Protein 3K6T (pdb70)

Secondary structure (DSSP, 8-state):
-----HHHHHHHHHHHHHHTTSTTT-HHHHHHHHHHHHHHHHHHHHHHSTT---/-----HHHHHHHHHHHHHHTTSTTTSHHHHHHHHHHHHHHHHHHT-TT-/-----HHHHHHHHHHHHHHTTSTTS-HHHHHHHHHHHHHHHHHHHHHH-TT---/-----HHHHHHHHHHHHHHTT-TTTSHHHHHHHHHHHHHHHHHTT-

GO terms:
  GO:0043186 P granule (C, IDA)
  GO:0005737 cytoplasm (C, IDA)
  GO:0003727 single-stranded RNA binding (F, IDA)
  GO:0005829 cytosol (C, IDA)
  GO:0003730 mRNA 3'-UTR binding (F, IDA)
  GO:0048027 mRNA 5'-UTR binding (F, IDA)
  GO:2000623 negative regulation of nuclear-transcribed mRNA catabolic process, nonsense-mediated decay (P, IMP)
  GO:0017148 negative regulation of translation (P, IMP)
  GO:0010468 regulation of gene expression (P, IGI)
  GO:0010608 post-transcriptional regulation of gene expression (P, IGI)
  GO:1905936 regulation of germ cell proliferation (P, IGI)
  GO:2000196 positive regulation of female gonad development (P, IGI)
  GO:0030716 oocyte fate determination (P, IGI)
  GO:0060282 positive regulation of oocyte development (P, IGI)
  GO:0010629 negative regulation of gene expression (P, IMP)
  GO:0005515 protein binding (F, IPI)

Radius of gyration: 21.31 Å; Cα contacts (8 Å, |Δi|>4): 147; chains: 4; bounding box: 42×55×77 Å

Nearest PDB structures (foldseek):
  3k6t-assembly2_C  TM=1.004E+00  e=1.203E-07  Caenorhabditis elegans
  3kbl-assembly2_C  TM=1.006E+00  e=1.289E-07  Caenorhabditis elegans
  3kbl-assembly1_A  TM=1.009E+00  e=2.237E-07  Caenorhabditis elegans
  3kbl-assembly1_B  TM=9.984E-01  e=1.499E-05  Caenorhabditis elegans
  3kbl-assembly2_D  TM=9.530E-01  e=2.116E-05  Caenorhabditis elegans

B-factor: mean 41.3, std 15.24, range [20.06, 118.5]

Sequence (203 aa):
SHEATVEYLADLVKEKKHLTLFPHMFSNVERLLDDEIGRVRVALFQTEFPRVELSHEATVEYLADLVKEKKHLTLFPHMFSNVERLLDDEIGRVRVALFQTEFSHEATVEYLADLVKEKKHLTLFPHMFSNVERLLDDEIGRVRVALFQTEFPRVELSHEATVEYLADLVKEKKHLTLFPHMFSNVERLLDDEIGRVRVALFQ

Structure (mmCIF, N/CA/C/O backbone):
data_3K6T
#
_entry.id   3K6T
#
_cell.length_a   33.889
_cell.length_b   42.962
_cell.length_c   154.641
_cell.angle_alpha   90.000
_cell.angle_beta   90.000
_cell.angle_gamma   90.000
#
_symmetry.space_group_name_H-M   'P 21 21 21'
#
loop_
_entity.id
_entity.type
_entity.pdbx_description
1 polymer 'Female germline-specific tumor suppressor gld-1'
2 water water
#
loop_
_atom_site.group_PDB
_atom_site.id
_atom_site.type_symbol
_atom_site.label_atom_id
_atom_site.label_alt_id
_atom_site.label_comp_id
_atom_site.label_asym_id
_atom_site.label_entity_id
_atom_site.label_seq_id
_atom_site.pdbx_PDB_ins_code
_atom_site.Cartn_x
_atom_site.Cartn_y
_atom_site.Cartn_z
_atom_site.occupancy
_atom_site.B_iso_or_equiv
_atom_site.auth_seq_id
_atom_site.auth_comp_id
_atom_site.auth_asym_id
_atom_site.auth_atom_id
_atom_site.pdbx_PDB_model_num
ATOM 1 N N . SER A 1 2 ? 14.034 7.237 0.663 1.00 75.97 -1 SER A N 1
ATOM 2 C CA . SER A 1 2 ? 12.997 6.492 1.370 1.00 74.37 -1 SER A CA 1
ATOM 3 C C . SER A 1 2 ? 13.311 4.996 1.421 1.00 67.85 -1 SER A C 1
ATOM 4 O O . SER A 1 2 ? 14.138 4.503 0.652 1.00 73.27 -1 SER A O 1
ATOM 7 N N . HIS A 1 3 ? 12.648 4.284 2.331 1.00 54.49 0 HIS A N 1
ATOM 8 C CA . HIS A 1 3 ? 12.820 2.838 2.487 1.00 57.77 0 HIS A CA 1
ATOM 9 C C . HIS A 1 3 ? 12.516 2.080 1.188 1.00 58.87 0 HIS A C 1
ATOM 10 O O . HIS A 1 3 ? 11.556 2.396 0.483 1.00 57.87 0 HIS A O 1
ATOM 17 N N . GLU A 1 4 ? 13.336 1.078 0.881 1.00 64.25 144 GLU A N 1
ATOM 18 C CA . GLU A 1 4 ? 13.157 0.277 -0.330 1.00 64.25 144 GLU A CA 1
ATOM 19 C C . GLU A 1 4 ? 11.777 -0.384 -0.386 1.00 56.17 144 GLU A C 1
ATOM 20 O O . GLU A 1 4 ? 11.342 -1.024 0.569 1.00 48.17 144 GLU A O 1
ATOM 26 N N . ALA A 1 5 ? 11.101 -0.228 -1.520 1.00 57.70 145 ALA A N 1
ATOM 27 C CA . ALA A 1 5 ? 9.780 -0.814 -1.719 1.00 48.35 145 ALA A CA 1
ATOM 28 C C . ALA A 1 5 ? 9.857 -2.316 -2.003 1.00 45.40 145 ALA A C 1
ATOM 29 O O . ALA A 1 5 ? 10.257 -2.736 -3.083 1.00 45.80 145 ALA A O 1
ATOM 31 N N . THR A 1 6 ? 9.488 -3.120 -1.017 1.00 45.95 146 THR A N 1
ATOM 32 C CA . THR A 1 6 ? 9.412 -4.560 -1.199 1.00 46.85 146 THR A CA 1
ATOM 33 C C . THR A 1 6 ? 8.028 -5.008 -0.779 1.00 42.57 146 THR A C 1
ATOM 34 O O . THR A 1 6 ? 7.332 -4.302 -0.043 1.00 32.43 146 THR A O 1
ATOM 38 N N . VAL A 1 7 ? 7.623 -6.178 -1.248 1.00 40.24 147 VAL A N 1
ATOM 39 C CA . VAL A 1 7 ? 6.318 -6.705 -0.890 1.00 40.82 147 VAL A CA 1
ATOM 40 C C . VAL A 1 7 ? 6.245 -6.974 0.611 1.00 36.42 147 VAL A C 1
ATOM 41 O O . VAL A 1 7 ? 5.198 -6.783 1.228 1.00 36.54 147 VAL A O 1
ATOM 45 N N . GLU A 1 8 ? 7.361 -7.400 1.195 1.00 29.02 148 GLU A N 1
ATOM 46 C CA . GLU A 1 8 ? 7.426 -7.641 2.635 1.00 34.03 148 GLU A CA 1
ATOM 47 C C . GLU A 1 8 ? 7.248 -6.348 3.436 1.00 33.93 148 GLU A C 1
ATOM 48 O O . GLU A 1 8 ? 6.541 -6.319 4.444 1.00 33.01 148 GLU A O 1
ATOM 54 N N . TYR A 1 9 ? 7.907 -5.285 2.992 1.00 34.11 149 TYR A N 1
ATOM 55 C CA . TYR A 1 9 ? 7.752 -3.973 3.618 1.00 34.69 149 TYR A CA 1
ATOM 56 C C . TYR A 1 9 ? 6.291 -3.516 3.600 1.00 31.52 149 TYR A C 1
ATOM 57 O O . TYR A 1 9 ? 5.766 -3.037 4.610 1.00 27.51 149 TYR A O 1
ATOM 66 N N . LEU A 1 10 ? 5.644 -3.667 2.447 1.00 32.12 150 LEU A N 1
ATOM 67 C CA . LEU A 1 10 ? 4.232 -3.323 2.291 1.00 30.78 150 LEU A CA 1
ATOM 68 C C . LEU A 1 10 ? 3.380 -4.093 3.294 1.00 28.75 150 LEU A C 1
ATOM 69 O O . LEU A 1 10 ? 2.478 -3.537 3.930 1.00 23.44 150 LEU A O 1
ATOM 74 N N . ALA A 1 11 ? 3.653 -5.390 3.404 1.00 30.39 151 ALA A N 1
ATOM 75 C CA . ALA A 1 11 ? 2.961 -6.242 4.357 1.00 33.90 151 ALA A CA 1
ATOM 76 C C . ALA A 1 11 ? 3.123 -5.715 5.782 1.00 31.44 151 ALA A C 1
ATOM 77 O O . ALA A 1 11 ? 2.162 -5.668 6.545 1.00 31.46 151 ALA A O 1
ATOM 79 N N . ASP A 1 12 ? 4.341 -5.321 6.139 1.00 32.32 152 ASP A N 1
ATOM 80 C CA . ASP A 1 12 ? 4.596 -4.782 7.474 1.00 30.46 152 ASP A CA 1
ATOM 81 C C . ASP A 1 12 ? 3.787 -3.509 7.722 1.00 26.78 152 ASP A C 1
ATOM 82 O O . ASP A 1 12 ? 3.202 -3.336 8.790 1.00 28.02 152 ASP A O 1
ATOM 87 N N . LEU A 1 13 ? 3.746 -2.624 6.731 1.00 24.48 153 LEU A N 1
ATOM 88 C CA . LEU A 1 13 ? 3.007 -1.367 6.877 1.00 24.20 153 LEU A CA 1
ATOM 89 C C . LEU A 1 13 ? 1.525 -1.638 7.061 1.00 26.20 153 LEU A C 1
ATOM 90 O O . LEU A 1 13 ? 0.865 -1.043 7.916 1.00 24.11 153 LEU A O 1
ATOM 95 N N . VAL A 1 14 ? 1.000 -2.544 6.246 1.00 28.40 154 VAL A N 1
ATOM 96 C CA . VAL A 1 14 ? -0.411 -2.886 6.313 1.00 23.98 154 VAL A CA 1
ATOM 97 C C . VAL A 1 14 ? -0.753 -3.512 7.657 1.00 23.35 154 VAL A C 1
ATOM 98 O O . VAL A 1 14 ? -1.795 -3.218 8.239 1.00 29.89 154 VAL A O 1
ATOM 102 N N . LYS A 1 15 ? 0.116 -4.380 8.157 1.00 27.51 155 LYS A N 1
ATOM 103 C CA . LYS A 1 15 ? -0.101 -4.935 9.488 1.00 30.29 155 LYS A CA 1
ATOM 104 C C . LYS A 1 15 ? -0.116 -3.829 10.553 1.00 30.13 155 LYS A C 1
ATOM 105 O O . LYS A 1 15 ? -0.925 -3.865 11.479 1.00 27.13 155 LYS A O 1
ATOM 111 N N . GLU A 1 16 ? 0.780 -2.850 10.428 1.00 29.61 156 GLU A N 1
ATOM 112 C CA . GLU A 1 16 ? 0.829 -1.754 11.404 1.00 25.79 156 GLU A CA 1
ATOM 113 C C . GLU A 1 16 ? -0.438 -0.907 11.314 1.00 25.79 156 GLU A C 1
ATOM 114 O O . GLU A 1 16 ? -0.965 -0.455 12.330 1.00 26.43 156 GLU A O 1
ATOM 120 N N . LYS A 1 17 ? -0.934 -0.724 10.092 1.00 25.66 157 LYS A N 1
ATOM 121 C CA . LYS A 1 17 ? -2.175 0.019 9.851 1.00 26.33 157 LYS A CA 1
ATOM 122 C C . LYS A 1 17 ? -3.370 -0.657 10.522 1.00 30.02 157 LYS A C 1
ATOM 123 O O . LYS A 1 17 ? -4.245 0.010 11.079 1.00 27.17 157 LYS A O 1
ATOM 129 N N . LYS A 1 18 ? -3.405 -1.983 10.458 1.00 28.77 158 LYS A N 1
ATOM 130 C CA . LYS A 1 18 ? -4.439 -2.746 11.147 1.00 35.76 158 LYS A CA 1
ATOM 131 C C . LYS A 1 18 ? -4.320 -2.610 12.676 1.00 30.87 158 LYS A C 1
ATOM 132 O O . LYS A 1 18 ? -5.325 -2.461 13.370 1.00 27.53 158 LYS A O 1
ATOM 138 N N . HIS A 1 19 ? -3.100 -2.659 13.203 1.00 27.42 159 HIS A N 1
ATOM 139 C CA . HIS A 1 19 ? -2.903 -2.445 14.639 1.00 31.79 159 HIS A CA 1
ATOM 140 C C . HIS A 1 19 ? -3.406 -1.068 15.081 1.00 31.52 159 HIS A C 1
ATOM 141 O O . HIS A 1 19 ? -3.946 -0.916 16.173 1.00 31.72 159 HIS A O 1
ATOM 148 N N . LEU A 1 20 ? -3.226 -0.066 14.228 1.00 29.09 160 LEU A N 1
ATOM 149 C CA . LEU A 1 20 ? -3.647 1.297 14.546 1.00 25.12 160 LEU A CA 1
ATOM 150 C C . LEU A 1 20 ? -5.152 1.459 14.691 1.00 26.50 160 LEU A C 1
ATOM 151 O O . LEU A 1 20 ? -5.606 2.396 15.349 1.00 26.67 160 LEU A O 1
ATOM 156 N N . THR A 1 21 ? -5.926 0.561 14.073 1.00 29.68 161 THR A N 1
ATOM 157 C CA . THR A 1 21 ? -7.385 0.636 14.144 1.00 28.86 161 THR A CA 1
ATOM 158 C C . THR A 1 21 ? -7.894 0.377 15.561 1.00 30.71 161 THR A C 1
ATOM 159 O O . THR A 1 21 ? -9.026 0.727 15.897 1.00 31.10 161 THR A O 1
ATOM 163 N N . LEU A 1 22 ? -7.045 -0.228 16.386 1.00 29.38 162 LEU A N 1
ATOM 164 C CA . LEU A 1 22 ? -7.321 -0.387 17.813 1.00 31.19 162 LEU A CA 1
ATOM 165 C C . LEU A 1 22 ? -7.462 0.954 18.520 1.00 33.38 162 LEU A C 1
ATOM 166 O O . LEU A 1 22 ? -8.052 1.025 19.592 1.00 32.74 162 LEU A O 1
ATOM 171 N N . PHE A 1 23 ? -6.898 2.007 17.928 1.00 31.66 163 PHE A N 1
ATOM 172 C CA . PHE A 1 23 ? -6.833 3.324 18.571 1.00 30.11 163 PHE A CA 1
ATOM 173 C C . PHE A 1 23 ? -7.494 4.425 17.734 1.00 34.04 163 PHE A C 1
ATOM 174 O O . PHE A 1 23 ? -6.817 5.307 17.195 1.00 30.58 163 PHE A O 1
ATOM 182 N N . PRO A 1 24 ? -8.830 4.386 17.645 1.00 37.18 164 PRO A N 1
ATOM 183 C CA . PRO A 1 24 ? -9.618 5.282 16.790 1.00 38.05 164 PRO A CA 1
ATOM 184 C C . PRO A 1 24 ? -9.438 6.747 17.161 1.00 30.52 164 PRO A C 1
ATOM 185 O O . PRO A 1 24 ? -9.623 7.100 18.324 1.00 31.27 164 PRO A O 1
ATOM 189 N N . HIS A 1 25 ? -9.063 7.575 16.186 1.00 33.24 165 HIS A N 1
ATOM 190 C CA . HIS A 1 25 ? -8.948 9.022 16.370 1.00 31.33 165 HIS A CA 1
ATOM 191 C C . HIS A 1 25 ? -7.877 9.412 17.369 1.00 39.16 165 HIS A C 1
ATOM 192 O O . HIS A 1 25 ? -7.923 10.504 17.946 1.00 33.68 165 HIS A O 1
ATOM 199 N N . MET A 1 26 ? -6.913 8.526 17.584 1.00 30.23 166 MET A N 1
ATOM 200 C CA . MET A 1 26 ? -5.884 8.799 18.576 1.00 28.88 166 MET A CA 1
ATOM 201 C C . MET A 1 26 ? -4.536 9.096 17.931 1.00 29.47 166 MET A C 1
ATOM 202 O O . MET A 1 26 ? -3.632 9.634 18.573 1.00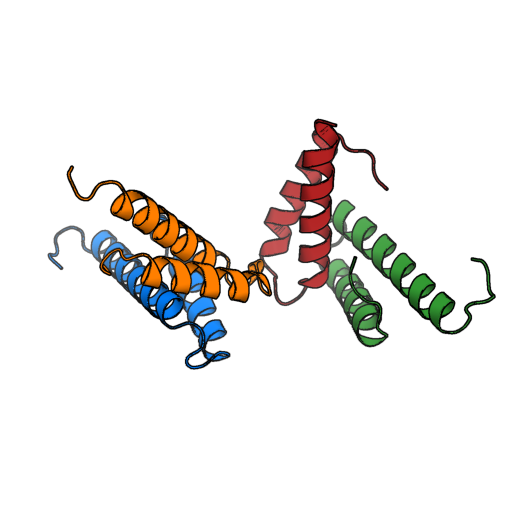 31.35 166 MET A O 1
ATOM 207 N N . PHE A 1 27 ? -4.421 8.770 16.650 1.00 25.14 167 PHE A N 1
ATOM 208 C CA . PHE A 1 27 ? -3.159 8.932 15.932 1.00 30.24 167 PHE A CA 1
ATOM 209 C C . PHE A 1 27 ? -3.382 9.437 14.524 1.00 29.08 167 PHE A C 1
ATOM 210 O O . PHE A 1 27 ? -3.005 8.778 13.566 1.00 25.44 167 PHE A O 1
ATOM 218 N N . SER A 1 28 ? -3.965 10.623 14.400 1.00 30.46 168 SER A N 1
ATOM 219 C CA . SER A 1 28 ? -4.361 11.133 13.090 1.00 33.93 168 SER A CA 1
ATOM 220 C C . SER A 1 28 ? -3.195 11.414 12.139 1.00 23.91 168 SER A C 1
ATOM 221 O O . SER A 1 28 ? -3.275 11.093 10.960 1.00 24.61 168 SER A O 1
ATOM 224 N N . ASN A 1 29 ? -2.115 12.006 12.636 1.00 22.85 169 ASN A N 1
ATOM 225 C CA . ASN A 1 29 ? -0.973 12.275 11.770 1.00 26.19 169 ASN A CA 1
ATOM 226 C C . ASN A 1 29 ? -0.202 11.012 11.410 1.00 29.82 169 ASN A C 1
ATOM 227 O O . ASN A 1 29 ? 0.241 10.846 10.273 1.00 28.56 169 ASN A O 1
ATOM 232 N N . VAL A 1 30 ? -0.045 10.125 12.385 1.00 23.90 170 VAL A N 1
ATOM 233 C CA . VAL A 1 30 ? 0.563 8.833 12.124 1.00 25.34 170 VAL A CA 1
ATOM 234 C C . VAL A 1 30 ? -0.222 8.086 11.042 1.00 25.62 170 VAL A C 1
ATOM 235 O O . VAL A 1 30 ? 0.365 7.519 10.114 1.00 29.00 170 VAL A O 1
ATOM 239 N N . GLU A 1 31 ? -1.546 8.101 11.143 1.00 24.54 171 GLU A N 1
ATOM 240 C CA . GLU A 1 31 ? -2.368 7.401 10.153 1.00 26.81 171 GLU A CA 1
ATOM 241 C C . GLU A 1 31 ? -2.160 7.960 8.741 1.00 26.18 171 GLU A C 1
ATOM 242 O O . GLU A 1 31 ? -2.053 7.201 7.780 1.00 27.40 171 GLU A O 1
ATOM 248 N N . ARG A 1 32 ? -2.107 9.285 8.622 1.00 27.06 172 ARG A N 1
ATOM 249 C CA . ARG A 1 32 ? -1.873 9.928 7.327 1.00 28.50 172 ARG A CA 1
ATOM 250 C C . ARG A 1 32 ? -0.490 9.589 6.759 1.00 27.49 172 ARG A C 1
ATOM 251 O O . ARG A 1 32 ? -0.359 9.265 5.576 1.00 27.36 172 ARG A O 1
ATOM 259 N N . LEU A 1 33 ? 0.541 9.683 7.600 1.00 24.92 173 LEU A N 1
ATOM 260 C CA . LEU A 1 33 ? 1.907 9.381 7.177 1.00 26.16 173 LEU A CA 1
ATOM 261 C C . LEU A 1 33 ? 2.007 7.934 6.697 1.00 26.11 173 LEU A C 1
ATOM 262 O O . LEU A 1 33 ? 2.658 7.636 5.696 1.00 26.95 173 LEU A O 1
ATOM 267 N N . LEU A 1 34 ? 1.336 7.044 7.415 1.00 20.31 174 LEU A N 1
ATOM 268 C CA . LEU A 1 34 ? 1.351 5.626 7.104 1.00 22.41 174 LEU A CA 1
ATOM 269 C C . LEU A 1 34 ? 0.610 5.336 5.799 1.00 20.60 174 LEU A C 1
ATOM 270 O O . LEU A 1 34 ? 1.096 4.574 4.974 1.00 25.88 174 LEU A O 1
ATOM 275 N N . ASP A 1 35 ? -0.561 5.939 5.617 1.00 21.63 175 ASP A N 1
ATOM 276 C CA . ASP A 1 35 ? -1.288 5.826 4.337 1.00 31.71 175 ASP A CA 1
ATOM 277 C C . ASP A 1 35 ? -0.469 6.367 3.158 1.00 28.42 175 ASP A C 1
ATOM 278 O O . ASP A 1 35 ? -0.456 5.773 2.078 1.00 27.42 175 ASP A O 1
ATOM 283 N N . ASP A 1 36 ? 0.199 7.500 3.364 1.00 26.18 176 ASP A N 1
ATOM 284 C CA . ASP A 1 36 ? 1.069 8.073 2.336 1.00 26.23 176 ASP A CA 1
ATOM 285 C C . ASP A 1 36 ? 2.150 7.062 1.944 1.00 26.17 176 ASP A C 1
ATOM 286 O O . ASP A 1 36 ? 2.457 6.901 0.768 1.00 24.99 176 ASP A O 1
ATOM 291 N N . GLU A 1 37 ? 2.750 6.409 2.937 1.00 25.00 177 GLU A N 1
ATOM 292 C CA . GLU A 1 37 ? 3.864 5.478 2.689 1.00 24.05 177 GLU A CA 1
ATOM 293 C C . GLU A 1 37 ? 3.372 4.210 1.980 1.00 23.40 177 GLU A C 1
ATOM 294 O O . GLU A 1 37 ? 4.038 3.677 1.100 1.00 24.75 177 GLU A O 1
ATOM 300 N N . ILE A 1 38 ? 2.197 3.737 2.369 1.00 26.37 178 ILE A N 1
ATOM 301 C CA . ILE A 1 38 ? 1.596 2.578 1.719 1.00 31.69 178 ILE A CA 1
ATOM 302 C C . ILE A 1 38 ? 1.354 2.885 0.241 1.00 27.31 178 ILE A C 1
ATOM 303 O O . ILE A 1 38 ? 1.683 2.078 -0.629 1.00 23.44 178 ILE A O 1
ATOM 308 N N . GLY A 1 39 ? 0.808 4.070 -0.027 1.00 26.32 179 GLY A N 1
ATOM 309 C CA . GLY A 1 39 ? 0.584 4.542 -1.384 1.00 30.07 179 GLY A CA 1
ATOM 310 C C . GLY A 1 39 ? 1.857 4.596 -2.209 1.00 24.69 179 GLY A C 1
ATOM 311 O O . GLY A 1 39 ? 1.893 4.109 -3.334 1.00 27.62 179 GLY A O 1
ATOM 312 N N . ARG A 1 40 ? 2.910 5.172 -1.641 1.00 26.01 180 ARG A N 1
ATOM 313 C CA . ARG A 1 40 ? 4.189 5.283 -2.333 1.00 27.65 180 ARG A CA 1
ATOM 314 C C . ARG A 1 40 ? 4.802 3.914 -2.659 1.00 30.83 180 ARG A C 1
ATOM 315 O O . ARG A 1 40 ? 5.370 3.719 -3.730 1.00 28.56 180 ARG A O 1
ATOM 323 N N . VAL A 1 41 ? 4.705 2.983 -1.717 1.00 27.88 181 VAL A N 1
ATOM 324 C CA . VAL A 1 41 ? 5.230 1.636 -1.908 1.00 26.80 181 VAL A CA 1
ATOM 325 C C . VAL A 1 41 ? 4.444 0.859 -2.979 1.00 24.54 181 VAL A C 1
ATOM 326 O O . VAL A 1 41 ? 5.031 0.165 -3.800 1.00 27.19 181 VAL A O 1
ATOM 330 N N . ARG A 1 42 ? 3.121 0.968 -2.958 1.00 23.82 182 ARG A N 1
ATOM 331 C CA . ARG A 1 42 ? 2.305 0.331 -3.988 1.00 33.62 182 ARG A CA 1
ATOM 332 C C . ARG A 1 42 ? 2.653 0.882 -5.371 1.00 27.07 182 ARG A C 1
ATOM 333 O O . ARG A 1 42 ? 2.777 0.132 -6.334 1.00 27.20 182 ARG A O 1
ATOM 341 N N . VAL A 1 43 ? 2.807 2.196 -5.461 1.00 26.80 183 VAL A N 1
ATOM 342 C CA . VAL A 1 43 ? 3.165 2.826 -6.730 1.00 34.67 183 VAL A CA 1
ATOM 343 C C . VAL A 1 43 ? 4.536 2.346 -7.197 1.00 33.98 183 VAL A C 1
ATOM 344 O O . VAL A 1 43 ? 4.718 2.003 -8.371 1.00 32.15 183 VAL A O 1
ATOM 348 N N . ALA A 1 44 ? 5.494 2.305 -6.273 1.00 28.05 184 ALA A N 1
ATOM 349 C CA . ALA A 1 44 ? 6.842 1.838 -6.591 1.00 33.11 184 ALA A CA 1
ATOM 350 C C . ALA A 1 44 ? 6.847 0.388 -7.072 1.00 28.92 184 ALA A C 1
ATOM 351 O O . ALA A 1 44 ? 7.554 0.044 -8.018 1.00 31.57 184 ALA A O 1
ATOM 353 N N . LEU A 1 45 ? 6.066 -0.461 -6.410 1.00 27.55 185 LEU A N 1
ATOM 354 C CA . LEU A 1 45 ? 5.972 -1.863 -6.802 1.00 28.46 185 LEU A CA 1
ATOM 355 C C . LEU A 1 45 ? 5.391 -1.961 -8.209 1.00 28.74 185 LEU A C 1
ATOM 356 O O . LEU A 1 45 ? 5.912 -2.677 -9.061 1.00 29.48 185 LEU A O 1
ATOM 361 N N . PHE A 1 46 ? 4.322 -1.213 -8.453 1.00 28.31 186 PHE A N 1
ATOM 362 C CA . PHE A 1 46 ? 3.689 -1.207 -9.763 1.00 28.41 186 PHE A CA 1
ATOM 363 C C . PHE A 1 46 ? 4.643 -0.699 -10.863 1.00 27.20 186 PHE A C 1
ATOM 364 O O . PHE A 1 46 ? 4.695 -1.257 -11.959 1.00 31.12 186 PHE A O 1
ATOM 372 N N . GLN A 1 47 ? 5.401 0.351 -10.562 1.00 25.61 187 GLN A N 1
ATOM 373 C CA . GLN A 1 47 ? 6.320 0.947 -11.529 1.00 30.51 187 GLN A CA 1
ATOM 374 C C . GLN A 1 47 ? 7.497 0.021 -11.846 1.00 33.90 187 GLN A C 1
ATOM 375 O O . GLN A 1 47 ? 8.032 0.043 -12.948 1.00 31.46 187 GLN A O 1
ATOM 381 N N . THR A 1 48 ? 7.911 -0.775 -10.867 1.00 37.11 188 THR A N 1
ATOM 382 C CA . THR A 1 48 ? 8.956 -1.767 -11.091 1.00 36.73 188 THR A CA 1
ATOM 383 C C . THR A 1 48 ? 8.420 -2.882 -11.982 1.00 37.70 188 THR A C 1
ATOM 384 O O . THR A 1 48 ? 9.134 -3.417 -12.833 1.00 36.25 188 THR A O 1
ATOM 388 N N . GLU A 1 49 ? 7.150 -3.219 -11.795 1.00 35.11 189 GLU A N 1
ATOM 389 C CA . GLU A 1 49 ? 6.493 -4.208 -12.648 1.00 37.15 189 GLU A CA 1
ATOM 390 C C . GLU A 1 49 ? 6.299 -3.684 -14.082 1.00 35.44 189 GLU A C 1
ATOM 391 O O . GLU A 1 49 ? 6.542 -4.405 -15.054 1.00 38.56 189 GLU A O 1
ATOM 397 N N . PHE A 1 50 ? 5.879 -2.429 -14.208 1.00 26.68 190 PHE A N 1
ATOM 398 C CA . PHE A 1 50 ? 5.611 -1.823 -15.515 1.00 29.29 190 PHE A CA 1
ATOM 399 C C . PHE A 1 50 ? 6.413 -0.529 -15.672 1.00 27.32 190 PHE A C 1
ATOM 400 O O . PHE A 1 50 ? 5.883 0.568 -15.490 1.00 27.49 190 PHE A O 1
ATOM 408 N N . PRO A 1 51 ? 7.700 -0.659 -16.004 1.00 29.95 191 PRO A N 1
ATOM 409 C CA . PRO A 1 51 ? 8.673 0.446 -16.027 1.00 35.25 191 PRO A CA 1
ATOM 410 C C . PRO A 1 51 ? 8.368 1.553 -17.046 1.00 34.67 191 PRO A C 1
ATOM 411 O O . PRO A 1 51 ? 8.957 2.630 -16.952 1.00 36.49 191 PRO A O 1
ATOM 415 N N . ARG A 1 52 ? 7.473 1.300 -17.996 1.00 40.63 192 ARG A N 1
ATOM 416 C CA . ARG A 1 52 ? 7.190 2.281 -19.051 1.00 43.15 192 ARG A CA 1
ATOM 417 C C . ARG A 1 52 ? 5.906 3.073 -18.832 1.00 44.80 192 ARG A C 1
ATOM 418 O O . ARG A 1 52 ? 5.547 3.917 -19.652 1.00 42.50 192 ARG A O 1
ATOM 426 N N . VAL A 1 53 ? 5.217 2.807 -17.726 1.00 46.58 193 VAL A N 1
ATOM 427 C CA . VAL A 1 53 ? 3.913 3.417 -17.482 1.00 49.76 193 VAL A CA 1
ATOM 428 C C . VAL A 1 53 ? 4.013 4.709 -16.668 1.00 57.87 193 VAL A C 1
ATOM 429 O O . VAL A 1 53 ? 4.898 4.857 -15.825 1.00 54.61 193 VAL A O 1
ATOM 433 N N . GLU A 1 54 ? 3.101 5.644 -16.928 1.00 68.79 194 GLU A N 1
ATOM 434 C CA . GLU A 1 54 ? 3.076 6.915 -16.206 1.00 71.36 194 GLU A CA 1
ATOM 435 C C . GLU A 1 54 ? 1.968 6.955 -15.154 1.00 71.15 194 GLU A C 1
ATOM 436 O O . GLU A 1 54 ? 0.790 6.792 -15.474 1.00 70.68 194 GLU A O 1
ATOM 442 N N . LEU A 1 55 ? 2.349 7.171 -13.898 1.00 67.47 195 LEU A N 1
ATOM 443 C CA . LEU A 1 55 ? 1.370 7.277 -12.817 1.00 62.50 195 LEU A CA 1
ATOM 444 C C . LEU A 1 55 ? 1.244 8.707 -12.293 1.00 63.59 195 LEU A C 1
ATOM 445 O O . LEU A 1 55 ? 1.915 9.088 -11.335 1.00 60.04 195 LEU A O 1
ATOM 450 N N . SER B 1 2 ? 2.989 17.916 1.143 1.00 67.59 -1 SER B N 1
ATOM 451 C CA . SER B 1 2 ? 3.174 17.519 2.534 1.00 64.79 -1 SER B CA 1
ATOM 452 C C . SER B 1 2 ? 2.669 18.603 3.484 1.00 57.77 -1 SER B C 1
ATOM 453 O O . SER B 1 2 ? 2.544 19.764 3.102 1.00 61.24 -1 SER B O 1
ATOM 456 N N . HIS B 1 3 ? 2.378 18.212 4.720 1.00 52.95 0 HIS B N 1
ATOM 457 C CA . HIS B 1 3 ? 1.828 19.125 5.719 1.00 46.44 0 HIS B CA 1
ATOM 458 C C . HIS B 1 3 ? 2.710 20.357 5.905 1.00 50.02 0 HIS B C 1
ATOM 459 O O . HIS B 1 3 ? 3.942 20.256 5.911 1.00 46.15 0 HIS B O 1
ATOM 466 N N . GLU B 1 4 ? 2.075 21.520 6.040 1.00 44.01 144 GLU B N 1
ATOM 467 C CA . GLU B 1 4 ? 2.791 22.746 6.347 1.00 43.91 144 GLU B CA 1
ATOM 468 C C . GLU B 1 4 ? 3.524 22.617 7.678 1.00 38.65 144 GLU B C 1
ATOM 469 O O . GLU B 1 4 ? 3.007 22.038 8.638 1.00 37.10 144 GLU B O 1
ATOM 475 N N . ALA B 1 5 ? 4.733 23.166 7.723 1.00 40.14 145 ALA B N 1
ATOM 476 C CA . ALA B 1 5 ? 5.571 23.109 8.915 1.00 40.34 145 ALA B CA 1
ATOM 477 C C . ALA B 1 5 ? 5.220 24.207 9.919 1.00 46.61 145 ALA B C 1
ATOM 478 O O . ALA B 1 5 ? 5.565 25.373 9.733 1.00 48.49 145 ALA B O 1
ATOM 480 N N . THR B 1 6 ? 4.529 23.831 10.986 1.00 41.77 146 THR B N 1
ATOM 481 C CA . THR B 1 6 ? 4.265 24.763 12.067 1.00 43.24 146 THR B CA 1
ATOM 482 C C . THR B 1 6 ? 4.749 24.143 13.365 1.00 42.54 146 THR B C 1
ATOM 483 O O . THR B 1 6 ? 4.997 22.941 13.428 1.00 33.46 146 THR B O 1
ATOM 487 N N . VAL B 1 7 ? 4.892 24.961 14.398 1.00 38.93 147 VAL B N 1
ATOM 488 C CA . VAL B 1 7 ? 5.357 24.452 15.678 1.00 42.74 147 VAL B CA 1
ATOM 489 C C . VAL B 1 7 ? 4.261 23.615 16.349 1.00 39.91 147 VAL B C 1
ATOM 490 O O . VAL B 1 7 ? 4.547 22.666 17.083 1.00 35.16 147 VAL B O 1
ATOM 494 N N . GLU B 1 8 ? 3.008 23.969 16.080 1.00 41.15 148 GLU B N 1
ATOM 495 C CA . GLU B 1 8 ? 1.869 23.222 16.594 1.00 41.89 148 GLU B CA 1
ATOM 496 C C . GLU B 1 8 ? 1.821 21.823 15.978 1.00 35.82 148 GLU B C 1
ATOM 497 O O . GLU B 1 8 ? 1.541 20.838 16.656 1.00 35.56 148 GLU B O 1
ATOM 503 N N . TYR B 1 9 ? 2.077 21.750 14.680 1.00 35.50 149 TYR B N 1
ATOM 504 C CA . TYR B 1 9 ? 2.182 20.472 13.998 1.00 33.73 149 TYR B CA 1
ATOM 505 C C . TYR B 1 9 ? 3.301 19.645 14.630 1.00 32.01 149 TYR B C 1
ATOM 506 O O . TYR B 1 9 ? 3.106 18.488 14.992 1.00 27.08 149 TYR B O 1
ATOM 515 N N . LEU B 1 10 ? 4.470 20.253 14.791 1.00 32.48 150 LEU B N 1
ATOM 516 C CA . LEU B 1 10 ? 5.580 19.573 15.448 1.00 29.69 150 LEU B CA 1
ATOM 517 C C . LEU B 1 10 ? 5.148 19.008 16.800 1.00 32.28 150 LEU B C 1
ATOM 518 O O . LEU B 1 10 ? 5.417 17.846 17.112 1.00 34.46 150 LEU B O 1
ATOM 523 N N . ALA B 1 11 ? 4.496 19.845 17.605 1.00 30.05 151 ALA B N 1
ATOM 524 C CA . ALA B 1 11 ? 3.993 19.447 18.918 1.00 27.49 151 ALA B CA 1
ATOM 525 C C . ALA B 1 11 ? 3.126 18.195 18.822 1.00 33.54 151 ALA B C 1
ATOM 526 O O . ALA B 1 11 ? 3.319 17.234 19.565 1.00 33.81 151 ALA B O 1
ATOM 528 N N . ASP B 1 12 ? 2.167 18.217 17.900 1.00 35.71 152 ASP B N 1
ATOM 529 C CA . ASP B 1 12 ? 1.248 17.094 17.718 1.00 33.12 152 ASP B CA 1
ATOM 530 C C . ASP B 1 12 ? 2.009 15.819 17.373 1.00 31.08 152 ASP B C 1
ATOM 531 O O . ASP B 1 12 ? 1.727 14.755 17.919 1.00 34.11 152 ASP B O 1
ATOM 536 N N . LEU B 1 13 ? 2.978 15.934 16.465 1.00 28.00 153 LEU B N 1
ATOM 537 C CA . LEU B 1 13 ? 3.789 14.788 16.051 1.00 26.74 153 LEU B CA 1
ATOM 538 C C . LEU B 1 13 ? 4.592 14.210 17.212 1.00 31.39 153 LEU B C 1
ATOM 539 O O . LEU B 1 13 ? 4.630 12.996 17.415 1.00 30.27 153 LEU B O 1
ATOM 544 N N . VAL B 1 14 ? 5.260 15.082 17.956 1.00 30.33 154 VAL B N 1
ATOM 545 C CA . VAL B 1 14 ? 6.047 14.643 19.101 1.00 31.64 154 VAL B CA 1
ATOM 546 C C . VAL B 1 14 ? 5.143 13.966 20.130 1.00 27.12 154 VAL B C 1
ATOM 547 O O . VAL B 1 14 ? 5.522 12.969 20.749 1.00 33.14 154 VAL B O 1
ATOM 551 N N . LYS B 1 15 ? 3.939 14.500 20.296 1.00 23.44 155 LYS B N 1
ATOM 552 C CA . LYS B 1 15 ? 2.967 13.894 21.203 1.00 34.71 155 LYS B CA 1
ATOM 553 C C . LYS B 1 15 ? 2.505 12.503 20.759 1.00 36.28 155 LYS B C 1
ATOM 554 O O . LYS B 1 15 ? 2.391 11.595 21.578 1.00 34.07 155 LYS B O 1
ATOM 560 N N . GLU B 1 16 ? 2.225 12.333 19.469 1.00 32.48 156 GLU B N 1
ATOM 561 C CA . GLU B 1 16 ? 1.865 11.008 18.955 1.00 31.61 156 GLU B CA 1
ATOM 562 C C . GLU B 1 16 ? 3.019 10.016 19.094 1.00 30.10 156 GLU B C 1
ATOM 563 O O . GLU B 1 16 ? 2.807 8.836 19.356 1.00 33.69 156 GLU B O 1
ATOM 569 N N . LYS B 1 17 ? 4.246 10.495 18.920 1.00 25.35 157 LYS B N 1
ATOM 570 C CA . LYS B 1 17 ? 5.412 9.631 19.059 1.00 25.05 157 LYS B CA 1
ATOM 571 C C . LYS B 1 17 ? 5.565 9.143 20.501 1.00 27.29 157 LYS B C 1
ATOM 572 O O . LYS B 1 17 ? 5.858 7.980 20.746 1.00 30.48 157 LYS B O 1
ATOM 578 N N . LYS B 1 18 ? 5.390 10.062 21.440 1.00 29.70 158 LYS B N 1
ATOM 579 C CA . LYS B 1 18 ? 5.406 9.738 22.857 1.00 36.22 158 LYS B CA 1
ATOM 580 C C . LYS B 1 18 ? 4.412 8.612 23.153 1.00 31.29 158 LYS B C 1
ATOM 581 O O . LYS B 1 18 ? 4.707 7.699 23.914 1.00 38.20 158 LYS B O 1
ATOM 587 N N . HIS B 1 19 ? 3.234 8.675 22.545 1.00 30.85 159 HIS B N 1
ATOM 588 C CA . HIS B 1 19 ? 2.219 7.642 22.767 1.00 35.17 159 HIS B CA 1
ATOM 589 C C . HIS B 1 19 ? 2.582 6.290 22.162 1.00 37.17 159 HIS B C 1
ATOM 590 O O . HIS B 1 19 ? 2.379 5.251 22.790 1.00 38.57 159 HIS B O 1
ATOM 597 N N . LEU B 1 20 ? 3.133 6.316 20.954 1.00 38.85 160 LEU B N 1
ATOM 598 C CA . LEU B 1 20 ? 3.545 5.107 20.258 1.00 37.66 160 LEU B CA 1
ATOM 599 C C . LEU B 1 20 ? 4.677 4.396 20.963 1.00 38.80 160 LEU B C 1
ATOM 600 O O . LEU B 1 20 ? 4.827 3.181 20.830 1.00 43.33 160 LEU B O 1
ATOM 605 N N . THR B 1 21 ? 5.483 5.147 21.705 1.00 42.22 161 THR B N 1
ATOM 606 C CA . THR B 1 21 ? 6.639 4.564 22.378 1.00 48.20 161 THR B CA 1
ATOM 607 C C . THR B 1 21 ? 6.247 3.531 23.428 1.00 38.37 161 THR B C 1
ATOM 608 O O . THR B 1 21 ? 7.092 2.781 23.908 1.00 40.72 161 THR B O 1
ATOM 612 N N . LEU B 1 22 ? 4.967 3.485 23.781 1.00 38.34 162 LEU B N 1
ATOM 613 C CA . LEU B 1 22 ? 4.488 2.458 24.707 1.00 45.19 162 LEU B CA 1
ATOM 614 C C . LEU B 1 22 ? 4.479 1.077 24.050 1.00 44.43 162 LEU B C 1
ATOM 615 O O . LEU B 1 22 ? 4.502 0.057 24.734 1.00 46.70 162 LEU B O 1
ATOM 620 N N . PHE B 1 23 ? 4.451 1.055 22.718 1.00 43.76 163 PHE B N 1
ATOM 621 C CA . PHE B 1 23 ? 4.437 -0.195 21.961 1.00 46.51 163 PHE B CA 1
ATOM 622 C C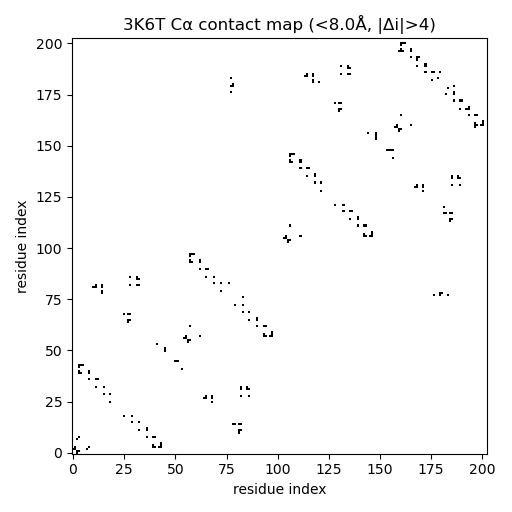 . PHE B 1 23 ? 5.475 -0.138 20.839 1.00 43.36 163 PHE B C 1
ATOM 623 O O . PHE B 1 23 ? 5.123 -0.189 19.665 1.00 41.23 163 PHE B O 1
ATOM 631 N N . PRO B 1 24 ? 6.762 -0.069 21.202 1.00 47.13 164 PRO B N 1
ATOM 632 C CA . PRO B 1 24 ? 7.838 0.308 20.274 1.00 55.24 164 PRO B CA 1
ATOM 633 C C . PRO B 1 24 ? 8.014 -0.643 19.086 1.00 59.03 164 PRO B C 1
ATOM 634 O O . PRO B 1 24 ? 8.183 -0.184 17.952 1.00 59.48 164 PRO B O 1
ATOM 638 N N . HIS B 1 25 ? 7.980 -1.945 19.346 1.00 44.80 165 HIS B N 1
ATOM 639 C CA . HIS B 1 25 ? 8.284 -2.936 18.319 1.00 43.51 165 HIS B CA 1
ATOM 640 C C . HIS B 1 25 ? 7.068 -3.368 17.533 1.00 37.49 165 HIS B C 1
ATOM 641 O O . HIS B 1 25 ? 7.171 -4.131 16.577 1.00 48.57 165 HIS B O 1
ATOM 648 N N . MET B 1 26 ? 5.908 -2.885 17.944 1.00 36.46 166 MET B N 1
ATOM 649 C CA . MET B 1 26 ? 4.688 -3.167 17.212 1.00 37.23 166 MET B CA 1
ATOM 650 C C . MET B 1 26 ? 4.486 -2.154 16.087 1.00 34.06 166 MET B C 1
ATOM 651 O O . MET B 1 26 ? 3.809 -2.429 15.096 1.00 29.59 166 MET B O 1
ATOM 656 N N . PHE B 1 27 ? 5.071 -0.974 16.248 1.00 29.35 167 PHE B N 1
ATOM 657 C CA . PHE B 1 27 ? 4.874 0.105 15.286 1.00 30.88 167 PHE B CA 1
ATOM 658 C C . PHE B 1 27 ? 6.198 0.629 14.778 1.00 33.78 167 PHE B C 1
ATOM 659 O O . PHE B 1 27 ? 6.359 1.828 14.570 1.00 35.80 167 PHE B O 1
ATOM 667 N N . SER B 1 28 ? 7.147 -0.273 14.574 1.00 31.76 168 SER B N 1
ATOM 668 C CA . SER B 1 28 ? 8.509 0.142 14.292 1.00 38.13 168 SER B CA 1
ATOM 669 C C . SER B 1 28 ? 8.621 0.935 12.985 1.00 32.91 168 SER B C 1
ATOM 670 O O . SER B 1 28 ? 9.376 1.891 12.911 1.00 30.34 168 SER B O 1
ATOM 673 N N . ASN B 1 29 ? 7.881 0.552 11.953 1.00 29.31 169 ASN B N 1
ATOM 674 C CA . ASN B 1 29 ? 7.960 1.304 10.702 1.00 30.08 169 ASN B CA 1
ATOM 675 C C . ASN B 1 29 ? 7.294 2.679 10.836 1.00 37.64 169 ASN B C 1
ATOM 676 O O . ASN B 1 29 ? 7.827 3.699 10.391 1.00 30.39 169 ASN B O 1
ATOM 681 N N . VAL B 1 30 ? 6.124 2.688 11.461 1.00 30.24 170 VAL B N 1
ATOM 682 C CA . VAL B 1 30 ? 5.401 3.915 11.733 1.00 31.20 170 VAL B CA 1
ATOM 683 C C . VAL B 1 30 ? 6.257 4.898 12.532 1.00 32.31 170 VAL B C 1
ATOM 684 O O . VAL B 1 30 ? 6.247 6.096 12.261 1.00 29.44 170 VAL B O 1
ATOM 688 N N . GLU B 1 31 ? 7.005 4.388 13.503 1.00 26.95 171 GLU B N 1
ATOM 689 C CA . GLU B 1 31 ? 7.838 5.243 14.342 1.00 33.52 171 GLU B CA 1
ATOM 690 C C . GLU B 1 31 ? 8.964 5.901 13.547 1.00 31.07 171 GLU B C 1
ATOM 691 O O . GLU B 1 31 ? 9.326 7.035 13.809 1.00 31.40 171 GLU B O 1
ATOM 697 N N . ARG B 1 32 ? 9.515 5.177 12.581 1.00 29.41 172 ARG B N 1
ATOM 698 C CA . ARG B 1 32 ? 10.549 5.728 11.707 1.00 30.31 172 ARG B CA 1
ATOM 699 C C . ARG B 1 32 ? 9.990 6.834 10.809 1.00 28.07 172 ARG B C 1
ATOM 700 O O . ARG B 1 32 ? 10.630 7.869 10.627 1.00 25.68 172 ARG B O 1
ATOM 708 N N . LEU B 1 33 ? 8.809 6.597 10.239 1.00 24.04 173 LEU B N 1
ATOM 709 C CA . LEU B 1 33 ? 8.134 7.580 9.391 1.00 25.00 173 LEU B CA 1
ATOM 710 C C . LEU B 1 33 ? 7.820 8.852 10.168 1.00 30.80 173 LEU B C 1
ATOM 711 O O . LEU B 1 33 ? 7.962 9.963 9.660 1.00 24.63 173 LEU B O 1
ATOM 716 N N . LEU B 1 34 ? 7.378 8.673 11.406 1.00 25.09 174 LEU B N 1
ATOM 717 C CA . LEU B 1 34 ? 7.104 9.786 12.294 1.00 30.36 174 LEU B CA 1
ATOM 718 C C . LEU B 1 34 ? 8.397 10.538 12.621 1.00 25.05 174 LEU B C 1
ATOM 719 O O . LEU B 1 34 ? 8.420 11.761 12.618 1.00 31.58 174 LEU B O 1
ATOM 724 N N . ASP B 1 35 ? 9.469 9.801 12.902 1.00 25.22 175 ASP B N 1
ATOM 725 C CA . ASP B 1 35 ? 10.773 10.408 13.156 1.00 30.05 175 ASP B CA 1
ATOM 726 C C . ASP B 1 35 ? 11.255 11.224 11.967 1.00 28.15 175 ASP B C 1
ATOM 727 O O . ASP B 1 35 ? 11.807 12.305 12.146 1.00 29.14 175 ASP B O 1
ATOM 732 N N . ASP B 1 36 ? 11.064 10.688 10.756 1.00 26.78 176 ASP B N 1
ATOM 733 C CA . ASP B 1 36 ? 11.431 11.392 9.526 1.00 24.49 176 ASP B CA 1
ATOM 734 C C . ASP B 1 36 ? 10.615 12.673 9.371 1.00 30.23 176 ASP B C 1
ATOM 735 O O . ASP B 1 36 ? 11.139 13.708 8.961 1.00 28.13 176 ASP B O 1
ATOM 740 N N . GLU B 1 37 ? 9.327 12.601 9.689 1.00 23.35 177 GLU B N 1
ATOM 741 C CA . GLU B 1 37 ? 8.462 13.770 9.545 1.00 25.20 177 GLU B CA 1
ATOM 742 C C . GLU B 1 37 ? 8.781 14.843 10.590 1.00 29.50 177 GLU B C 1
ATOM 743 O O . GLU B 1 37 ? 8.742 16.038 10.287 1.00 27.02 177 GLU B O 1
ATOM 749 N N . ILE B 1 38 ? 9.102 14.412 11.810 1.00 28.14 178 ILE B N 1
ATOM 750 C CA . ILE B 1 38 ? 9.532 15.328 12.870 1.00 26.04 178 ILE B CA 1
ATOM 751 C C . ILE B 1 38 ? 10.829 16.025 12.457 1.00 29.95 178 ILE B C 1
ATOM 752 O O . ILE B 1 38 ? 10.970 17.240 12.609 1.00 28.40 178 ILE B O 1
ATOM 757 N N . GLY B 1 39 ? 11.764 15.250 11.913 1.00 26.28 179 GLY B N 1
ATOM 758 C CA . GLY B 1 39 ? 13.037 15.781 11.456 1.00 23.37 179 GLY B CA 1
ATOM 759 C C . GLY B 1 39 ? 12.824 16.802 10.357 1.00 30.19 179 GLY B C 1
ATOM 760 O O . GLY B 1 39 ? 13.399 17.894 10.387 1.00 31.44 179 GLY B O 1
ATOM 761 N N . ARG B 1 40 ? 11.984 16.447 9.391 1.00 27.90 180 ARG B N 1
ATOM 762 C CA . ARG B 1 40 ? 11.691 17.316 8.252 1.00 29.66 180 ARG B CA 1
ATOM 763 C C . ARG B 1 40 ? 11.051 18.617 8.704 1.00 30.08 180 ARG B C 1
ATOM 764 O O . ARG B 1 40 ? 11.366 19.690 8.190 1.00 30.66 180 ARG B O 1
ATOM 772 N N . VAL B 1 41 ? 10.144 18.513 9.669 1.00 26.41 181 VAL B N 1
ATOM 773 C CA . VAL B 1 41 ? 9.433 19.678 10.166 1.00 31.55 181 VAL B CA 1
ATOM 774 C C . VAL B 1 41 ? 10.363 20.622 10.923 1.00 30.73 181 VAL B C 1
ATOM 775 O O . VAL B 1 41 ? 10.305 21.840 10.741 1.00 30.21 181 VAL B O 1
ATOM 779 N N . ARG B 1 42 ? 11.227 20.059 11.759 1.00 27.93 182 ARG B N 1
ATOM 780 C CA . ARG B 1 42 ? 12.154 20.874 12.539 1.00 34.14 182 ARG B CA 1
ATOM 781 C C . ARG B 1 42 ? 13.060 21.682 11.633 1.00 33.71 182 ARG B C 1
ATOM 782 O O . ARG B 1 42 ? 13.258 22.879 11.851 1.00 34.84 182 ARG B O 1
ATOM 790 N N . VAL B 1 43 ? 13.617 21.014 10.627 1.00 29.20 183 VAL B N 1
ATOM 791 C CA . VAL B 1 43 ? 14.476 21.662 9.651 1.00 33.1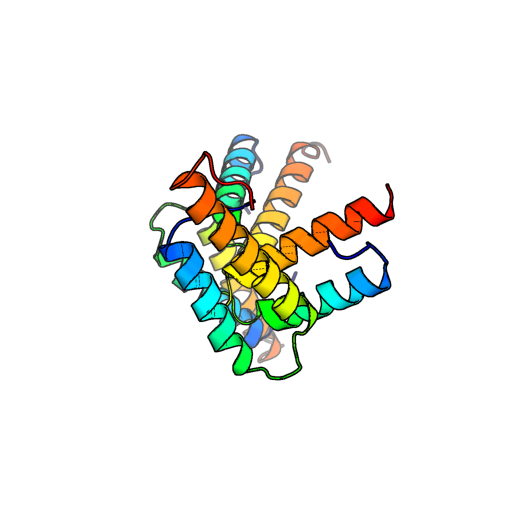6 183 VAL B CA 1
ATOM 792 C C . VAL B 1 43 ? 13.714 22.760 8.925 1.00 36.58 183 VAL B C 1
ATOM 793 O O . VAL B 1 43 ? 14.198 23.884 8.805 1.00 37.30 183 VAL B O 1
ATOM 797 N N . ALA B 1 44 ? 12.513 22.438 8.457 1.00 33.11 184 ALA B N 1
ATOM 798 C CA . ALA B 1 44 ? 11.692 23.413 7.740 1.00 33.03 184 ALA B CA 1
ATOM 799 C C . ALA B 1 44 ? 11.458 24.695 8.548 1.00 33.48 184 ALA B C 1
ATOM 800 O O . ALA B 1 44 ? 11.541 25.800 8.008 1.00 35.64 184 ALA B O 1
ATOM 802 N N . LEU B 1 45 ? 11.172 24.542 9.838 1.00 30.72 185 LEU B N 1
ATOM 803 C CA . LEU B 1 45 ? 10.868 25.685 10.703 1.00 34.18 185 LEU B CA 1
ATOM 804 C C . LEU B 1 45 ? 11.970 26.738 10.680 1.00 32.08 185 LEU B C 1
ATOM 805 O O . LEU B 1 45 ? 11.700 27.929 10.832 1.00 33.09 185 LEU B O 1
ATOM 810 N N . PHE B 1 46 ? 13.207 26.297 10.475 1.00 30.83 186 PHE B N 1
ATOM 811 C CA . PHE B 1 46 ? 14.359 27.190 10.549 1.00 38.49 186 PHE B CA 1
ATOM 812 C C . PHE B 1 46 ? 14.984 27.521 9.185 1.00 47.46 186 PHE B C 1
ATOM 813 O O . PHE B 1 46 ? 16.045 28.146 9.113 1.00 45.68 186 PHE B O 1
ATOM 821 N N . GLN B 1 47 ? 14.310 27.122 8.108 1.00 47.99 187 GLN B N 1
ATOM 822 C CA . GLN B 1 47 ? 14.815 27.353 6.756 1.00 49.37 187 GLN B CA 1
ATOM 823 C C . GLN B 1 47 ? 13.782 27.985 5.824 1.00 57.00 187 GLN B C 1
ATOM 824 O O . GLN B 1 47 ? 13.841 27.780 4.612 1.00 59.04 187 GLN B O 1
ATOM 830 N N . THR B 1 48 ? 12.842 28.747 6.379 1.00 60.65 188 THR B N 1
ATOM 831 C CA . THR B 1 48 ? 11.795 29.379 5.570 1.00 69.42 188 THR B CA 1
ATOM 832 C C . THR B 1 48 ? 12.350 30.459 4.639 1.00 78.47 188 THR B C 1
ATOM 833 O O . THR B 1 48 ? 11.674 30.885 3.700 1.00 81.15 188 THR B O 1
ATOM 837 N N . GLU B 1 49 ? 13.579 30.897 4.904 1.00 79.05 189 GLU B N 1
ATOM 838 C CA . GLU B 1 49 ? 14.216 31.933 4.095 1.00 82.63 189 GLU B CA 1
ATOM 839 C C . GLU B 1 49 ? 15.033 31.351 2.938 1.00 77.05 189 GLU B C 1
ATOM 840 O O . GLU B 1 49 ? 15.246 32.017 1.922 1.00 69.91 189 GLU B O 1
ATOM 846 N N . PHE B 1 50 ? 15.482 30.108 3.090 1.00 75.27 190 PHE B N 1
ATOM 847 C CA . PHE B 1 50 ? 16.271 29.451 2.049 1.00 72.59 190 PHE B CA 1
ATOM 848 C C . PHE B 1 50 ? 15.492 29.320 0.742 1.00 68.85 190 PHE B C 1
ATOM 849 O O . PHE B 1 50 ? 14.329 28.915 0.738 1.00 59.49 190 PHE B O 1
ATOM 857 N N . SER C 1 2 ? 12.712 0.370 36.779 1.00 103.60 -1 SER C N 1
ATOM 858 C CA . SER C 1 2 ? 12.254 -1.014 36.728 1.00 102.90 -1 SER C CA 1
ATOM 859 C C . SER C 1 2 ? 10.730 -1.116 36.831 1.00 103.04 -1 SER C C 1
ATOM 860 O O . SER C 1 2 ? 10.089 -0.338 37.538 1.00 106.88 -1 SER C O 1
ATOM 863 N N . HIS C 1 3 ? 10.167 -2.085 36.114 1.00 97.75 0 HIS C N 1
ATOM 864 C CA . HIS C 1 3 ? 8.723 -2.310 36.060 1.00 92.55 0 HIS C CA 1
ATOM 865 C C . HIS C 1 3 ? 8.122 -2.477 37.460 1.00 96.72 0 HIS C C 1
ATOM 866 O O . HIS C 1 3 ? 8.828 -2.824 38.408 1.00 97.45 0 HIS C O 1
ATOM 873 N N . GLU C 1 4 ? 6.820 -2.225 37.585 1.00 97.46 144 GLU C N 1
ATOM 874 C CA . GLU C 1 4 ? 6.112 -2.466 38.841 1.00 96.17 144 GLU C CA 1
ATOM 875 C C . GLU C 1 4 ? 5.632 -3.913 38.896 1.00 91.70 144 GLU C C 1
ATOM 876 O O . GLU C 1 4 ? 5.150 -4.455 37.900 1.00 87.79 144 GLU C O 1
ATOM 882 N N . ALA C 1 5 ? 5.757 -4.533 40.065 1.00 88.58 145 ALA C N 1
ATOM 883 C CA . ALA C 1 5 ? 5.544 -5.973 40.193 1.00 80.30 145 ALA C CA 1
ATOM 884 C C . ALA C 1 5 ? 4.118 -6.381 40.575 1.00 72.66 145 ALA C C 1
ATOM 885 O O . ALA C 1 5 ? 3.681 -6.167 41.703 1.00 69.01 145 ALA C O 1
ATOM 887 N N . THR C 1 6 ? 3.401 -6.974 39.626 1.00 64.25 146 THR C N 1
ATOM 888 C CA . THR C 1 6 ? 2.112 -7.584 39.914 1.00 46.74 146 THR C CA 1
ATOM 889 C C . THR C 1 6 ? 2.204 -9.082 39.655 1.00 48.71 146 THR C C 1
ATOM 890 O O . THR C 1 6 ? 3.184 -9.579 39.076 1.00 41.51 146 THR C O 1
ATOM 894 N N . VAL C 1 7 ? 1.183 -9.802 40.094 1.00 48.13 147 VAL C N 1
ATOM 895 C CA . VAL C 1 7 ? 1.145 -11.238 39.902 1.00 52.31 147 VAL C CA 1
ATOM 896 C C . VAL C 1 7 ? 0.885 -11.543 38.435 1.00 42.55 147 VAL C C 1
ATOM 897 O O . VAL C 1 7 ? 1.326 -12.566 37.921 1.00 42.17 147 VAL C O 1
ATOM 901 N N . GLU C 1 8 ? 0.180 -10.634 37.768 1.00 45.51 148 GLU C N 1
ATOM 902 C CA . GLU C 1 8 ? -0.139 -10.776 36.352 1.00 44.77 148 GLU C CA 1
ATOM 903 C C . GLU C 1 8 ? 1.108 -10.575 35.500 1.00 42.89 148 GLU C C 1
ATOM 904 O O . GLU C 1 8 ? 1.322 -11.280 34.519 1.00 43.72 148 GLU C O 1
ATOM 910 N N . TYR C 1 9 ? 1.907 -9.583 35.880 1.00 39.40 149 TYR C N 1
ATOM 911 C CA . TYR C 1 9 ? 3.164 -9.284 35.223 1.00 39.07 149 TYR C CA 1
ATOM 912 C C . TYR C 1 9 ? 4.120 -10.454 35.385 1.00 38.38 149 TYR C C 1
ATOM 913 O O . TYR C 1 9 ? 4.774 -10.879 34.423 1.00 41.28 149 TYR C O 1
ATOM 922 N N . LEU C 1 10 ? 4.198 -10.975 36.604 1.00 35.14 150 LEU C N 1
ATOM 923 C CA . LEU C 1 10 ? 5.010 -12.146 36.863 1.00 37.44 150 LEU C CA 1
ATOM 924 C C . LEU C 1 10 ? 4.542 -13.277 35.959 1.00 44.14 150 LEU C C 1
ATOM 925 O O . LEU C 1 10 ? 5.360 -13.979 35.362 1.00 33.68 150 LEU C O 1
ATOM 930 N N . ALA C 1 11 ? 3.224 -13.441 35.849 1.00 48.21 151 ALA C N 1
ATOM 931 C CA . ALA C 1 11 ? 2.659 -14.477 34.981 1.00 47.84 151 ALA C CA 1
ATOM 932 C C . ALA C 1 11 ? 3.020 -14.260 33.510 1.00 44.60 151 ALA C C 1
ATOM 933 O O . ALA C 1 11 ? 3.297 -15.219 32.789 1.00 43.33 151 ALA C O 1
ATOM 935 N N . ASP C 1 12 ? 3.009 -13.007 33.062 1.00 36.80 152 ASP C N 1
ATOM 936 C CA . ASP C 1 12 ? 3.442 -12.687 31.704 1.00 37.67 152 ASP C CA 1
ATOM 937 C C . ASP C 1 12 ? 4.883 -13.141 31.456 1.00 34.24 152 ASP C C 1
ATOM 938 O O . ASP C 1 12 ? 5.184 -13.745 30.426 1.00 36.34 152 ASP C O 1
ATOM 943 N N . LEU C 1 13 ? 5.770 -12.848 32.404 1.00 30.10 153 LEU C N 1
ATOM 944 C CA . LEU C 1 13 ? 7.186 -13.186 32.258 1.00 28.95 153 LEU C CA 1
ATOM 945 C C . LEU C 1 13 ? 7.403 -14.697 32.181 1.00 30.03 153 LEU C C 1
ATOM 946 O O . LEU C 1 13 ? 8.198 -15.181 31.376 1.00 30.01 153 LEU C O 1
ATOM 951 N N . VAL C 1 14 ? 6.699 -15.437 33.031 1.00 29.80 154 VAL C N 1
ATOM 952 C CA . VAL C 1 14 ? 6.769 -16.892 33.016 1.00 31.45 154 VAL C CA 1
ATOM 953 C C . VAL C 1 14 ? 6.262 -17.419 31.685 1.00 33.79 154 VAL C C 1
ATOM 954 O O . VAL C 1 14 ? 6.832 -18.352 31.118 1.00 34.16 154 VAL C O 1
ATOM 958 N N . LYS C 1 15 ? 5.182 -16.820 31.190 1.00 32.77 155 LYS C N 1
ATOM 959 C CA . LYS C 1 15 ? 4.643 -17.203 29.892 1.00 38.61 155 LYS C CA 1
ATOM 960 C C . LYS C 1 15 ? 5.645 -16.957 28.758 1.00 40.99 155 LYS C C 1
ATOM 961 O O . LYS C 1 15 ? 5.790 -17.783 27.847 1.00 32.90 155 LYS C O 1
ATOM 967 N N . GLU C 1 16 ? 6.330 -15.820 28.809 1.00 31.84 156 GLU C N 1
ATOM 968 C CA . GLU C 1 16 ? 7.329 -15.513 27.797 1.00 30.31 156 GLU C CA 1
ATOM 969 C C . GLU C 1 16 ? 8.504 -16.475 27.908 1.00 23.84 156 GLU C C 1
ATOM 970 O O . GLU C 1 16 ? 9.077 -16.880 26.898 1.00 29.03 156 GLU C O 1
ATOM 976 N N . LYS C 1 17 ? 8.853 -16.847 29.133 1.00 25.12 157 LYS C N 1
ATOM 977 C CA . LYS C 1 17 ? 9.899 -17.840 29.344 1.00 32.07 157 LYS C CA 1
ATOM 978 C C . LYS C 1 17 ? 9.538 -19.170 28.651 1.00 34.82 157 LYS C C 1
ATOM 979 O O . LYS C 1 17 ? 10.386 -19.805 28.016 1.00 30.10 157 LYS C O 1
ATOM 985 N N . LYS C 1 18 ? 8.274 -19.572 28.763 1.00 34.97 158 LYS C N 1
ATOM 986 C CA . LYS C 1 18 ? 7.775 -20.783 28.105 1.00 36.62 158 LYS C CA 1
ATOM 987 C C . LYS C 1 18 ? 7.899 -20.685 26.590 1.00 36.30 158 LYS C C 1
ATOM 988 O O . LYS C 1 18 ? 8.363 -21.620 25.925 1.00 37.12 158 LYS C O 1
ATOM 994 N N . HIS C 1 19 ? 7.495 -19.548 26.039 1.00 36.77 159 HIS C N 1
ATOM 995 C CA . HIS C 1 19 ? 7.559 -19.356 24.593 1.00 39.13 159 HIS C CA 1
ATOM 996 C C . HIS C 1 19 ? 8.979 -19.320 24.039 1.00 38.32 159 HIS C C 1
ATOM 997 O O . HIS C 1 19 ? 9.208 -19.654 22.872 1.00 33.06 159 HIS C O 1
ATOM 1004 N N . LEU C 1 20 ? 9.928 -18.909 24.874 1.00 32.36 160 LEU C N 1
ATOM 1005 C CA . LEU C 1 20 ? 11.325 -18.891 24.469 1.00 29.02 160 LEU C CA 1
ATOM 1006 C C . LEU C 1 20 ? 11.877 -20.295 24.235 1.00 25.22 160 LEU C C 1
ATOM 1007 O O . LEU C 1 20 ? 12.857 -20.457 23.518 1.00 29.70 160 LEU C O 1
ATOM 1012 N N . THR C 1 21 ? 11.250 -21.302 24.839 1.00 26.18 161 THR C N 1
ATOM 1013 C CA . THR C 1 21 ? 11.683 -22.678 24.639 1.00 31.66 161 THR C CA 1
ATOM 1014 C C . THR C 1 21 ? 11.392 -23.122 23.206 1.00 39.62 161 THR C C 1
ATOM 1015 O O . THR C 1 21 ? 11.951 -24.113 22.735 1.00 43.82 161 THR C O 1
ATOM 1019 N N . LEU C 1 22 ? 10.532 -22.378 22.513 1.00 36.16 162 LEU C N 1
ATOM 1020 C CA . LEU C 1 22 ? 10.310 -22.599 21.085 1.00 35.98 162 LEU C CA 1
ATOM 1021 C C . LEU C 1 22 ? 11.560 -22.297 20.275 1.00 35.03 162 LEU C C 1
ATOM 1022 O O . LEU C 1 22 ? 11.679 -22.728 19.127 1.00 35.20 162 LEU C O 1
ATOM 1027 N N . PHE C 1 23 ? 12.491 -21.549 20.866 1.00 34.41 163 PHE C N 1
ATOM 1028 C CA . PHE C 1 23 ? 13.737 -21.202 20.178 1.00 31.59 163 PHE C CA 1
ATOM 1029 C C . PHE C 1 23 ? 14.950 -21.659 20.984 1.00 35.67 163 PHE C C 1
ATOM 1030 O O . PHE C 1 23 ? 15.735 -20.839 21.463 1.00 34.82 163 PHE C O 1
ATOM 1038 N N . PRO C 1 24 ? 15.115 -22.981 21.125 1.00 34.40 164 PRO C N 1
ATOM 1039 C CA . PRO C 1 24 ? 16.149 -23.510 22.020 1.00 37.86 164 PRO C CA 1
ATOM 1040 C C . PRO C 1 24 ? 17.558 -23.102 21.589 1.00 39.20 164 PRO C C 1
ATOM 1041 O O . PRO C 1 24 ? 17.910 -23.223 20.408 1.00 34.37 164 PRO C O 1
ATOM 1045 N N . HIS C 1 25 ? 18.339 -22.599 22.542 1.00 33.32 165 HIS C N 1
ATOM 1046 C CA . HIS C 1 25 ? 19.738 -22.236 22.308 1.00 41.78 165 HIS C CA 1
ATOM 1047 C C . HIS C 1 25 ? 19.949 -21.064 21.359 1.00 42.22 165 HIS C C 1
ATOM 1048 O O . HIS C 1 25 ? 20.996 -20.979 20.724 1.00 45.38 165 HIS C O 1
ATOM 1055 N N . MET C 1 26 ? 18.979 -20.162 21.255 1.00 32.82 166 MET C N 1
ATOM 1056 C CA . MET C 1 26 ? 19.077 -19.079 20.281 1.00 31.91 166 MET C CA 1
ATOM 1057 C C . MET C 1 26 ? 19.166 -17.701 20.937 1.00 32.61 166 MET C C 1
ATOM 1058 O O . MET C 1 26 ? 19.597 -16.728 20.311 1.00 31.21 166 MET C O 1
ATOM 1063 N N . PHE C 1 27 ? 18.769 -17.634 22.203 1.00 30.08 167 PHE C N 1
ATOM 1064 C CA . PHE C 1 27 ? 18.659 -16.369 22.930 1.00 30.13 167 PHE C CA 1
ATOM 1065 C C . PHE C 1 27 ? 19.175 -16.479 24.355 1.00 28.47 167 PHE C C 1
ATOM 1066 O O . PHE C 1 27 ? 18.442 -16.228 25.307 1.00 29.95 167 PHE C O 1
ATOM 1074 N N . SER C 1 28 ? 20.446 -16.835 24.504 1.00 31.11 168 SER C N 1
ATOM 1075 C CA . SER C 1 28 ? 21.003 -17.059 25.837 1.00 35.05 168 SER C CA 1
ATOM 1076 C C . SER C 1 28 ? 20.989 -15.814 26.731 1.00 25.94 168 SER C C 1
ATOM 1077 O O . SER C 1 28 ? 20.670 -15.908 27.913 1.00 30.48 168 SER C O 1
ATOM 1080 N N . ASN C 1 29 ? 21.353 -14.658 26.190 1.00 25.67 169 ASN C N 1
ATOM 1081 C CA . ASN C 1 29 ? 21.350 -13.451 27.015 1.00 34.04 169 ASN C CA 1
ATOM 1082 C C . ASN C 1 29 ? 19.945 -13.037 27.424 1.00 30.09 169 ASN C C 1
ATOM 1083 O O . ASN C 1 29 ? 19.710 -12.664 28.566 1.00 30.55 169 ASN C O 1
ATOM 1088 N N . VAL C 1 30 ? 19.016 -13.120 26.482 1.00 24.59 170 VAL C N 1
ATOM 1089 C CA . VAL C 1 30 ? 17.623 -12.790 26.744 1.00 25.68 170 VAL C CA 1
ATOM 1090 C C . VAL C 1 30 ? 17.030 -13.711 27.808 1.00 30.46 170 VAL C C 1
ATOM 1091 O O . VAL C 1 30 ? 16.286 -13.271 28.689 1.00 29.51 170 VAL C O 1
ATOM 1095 N N . GLU C 1 31 ? 17.363 -14.998 27.735 1.00 27.69 171 GLU C N 1
ATOM 1096 C CA . GLU C 1 31 ? 16.895 -15.943 28.744 1.00 28.38 171 GLU C CA 1
ATOM 1097 C C . GLU C 1 31 ? 17.374 -15.549 30.141 1.00 26.99 171 GLU C C 1
ATOM 1098 O O . GLU C 1 31 ? 16.630 -15.642 31.118 1.00 25.93 171 GLU C O 1
ATOM 1104 N N . ARG C 1 32 ? 18.630 -15.129 30.234 1.00 27.73 172 ARG C N 1
ATOM 1105 C CA . ARG C 1 32 ? 19.217 -14.743 31.517 1.00 32.08 172 ARG C CA 1
ATOM 1106 C C . ARG C 1 32 ? 18.593 -13.450 32.040 1.00 26.66 172 ARG C C 1
ATOM 1107 O O . ARG C 1 32 ? 18.293 -13.328 33.223 1.00 28.93 172 ARG C O 1
ATOM 1115 N N . LEU C 1 33 ? 18.410 -12.476 31.155 1.00 30.35 173 LEU C N 1
ATOM 1116 C CA . LEU C 1 33 ? 17.746 -11.232 31.543 1.00 35.45 173 LEU C CA 1
ATOM 1117 C C . LEU C 1 33 ? 16.327 -11.508 32.059 1.00 31.84 173 LEU C C 1
ATOM 1118 O O . LEU C 1 33 ? 15.899 -10.933 33.055 1.00 24.98 173 LEU C O 1
ATOM 1123 N N . LEU C 1 34 ? 15.609 -12.399 31.376 1.00 24.85 174 LEU C N 1
ATOM 1124 C CA . LEU C 1 34 ? 14.257 -12.789 31.781 1.00 26.94 174 LEU C CA 1
ATOM 1125 C C . LEU C 1 34 ? 14.243 -13.507 33.140 1.00 32.82 174 LEU C C 1
ATOM 1126 O O . LEU C 1 34 ? 13.431 -13.187 34.013 1.00 29.97 174 LEU C O 1
ATOM 1131 N N . ASP C 1 35 ? 15.142 -14.473 33.321 1.00 29.79 175 ASP C N 1
ATOM 1132 C CA . ASP C 1 35 ? 15.261 -15.162 34.613 1.00 33.35 175 ASP C CA 1
ATOM 1133 C C . ASP C 1 35 ? 15.562 -14.187 35.760 1.00 30.96 175 ASP C C 1
ATOM 1134 O O . ASP C 1 35 ? 14.982 -14.292 36.840 1.00 33.25 175 ASP C O 1
ATOM 1139 N N . ASP C 1 36 ? 16.463 -13.239 35.517 1.00 34.83 176 ASP C N 1
ATOM 1140 C CA . ASP C 1 36 ? 16.798 -12.221 36.512 1.00 35.49 176 ASP C CA 1
ATOM 1141 C C . ASP C 1 36 ? 15.579 -11.389 36.878 1.00 35.80 176 ASP C C 1
ATOM 1142 O O . ASP C 1 36 ? 15.354 -11.075 38.045 1.00 35.11 176 ASP C O 1
ATOM 1147 N N . GLU C 1 37 ? 14.805 -11.000 35.869 1.00 34.22 177 GLU C N 1
ATOM 1148 C CA . GLU C 1 37 ? 13.654 -10.143 36.110 1.00 29.85 177 GLU C CA 1
ATOM 1149 C C . GLU C 1 37 ? 12.577 -10.911 36.875 1.00 33.55 177 GLU C C 1
ATOM 1150 O O . GLU C 1 37 ? 12.004 -10.390 37.828 1.00 33.10 177 GLU C O 1
ATOM 1156 N N . ILE C 1 38 ? 12.317 -12.155 36.474 1.00 30.00 178 ILE C N 1
ATOM 1157 C CA . ILE C 1 38 ? 11.357 -12.993 37.201 1.00 30.02 178 ILE C CA 1
ATOM 1158 C C . ILE C 1 38 ? 11.729 -13.073 38.684 1.00 30.41 178 ILE C C 1
ATOM 1159 O O . ILE C 1 38 ? 10.880 -12.901 39.561 1.00 31.91 178 ILE C O 1
ATOM 1164 N N . GLY C 1 39 ? 13.008 -13.327 38.953 1.00 35.55 179 GLY C N 1
ATOM 1165 C CA . GLY C 1 39 ? 13.511 -13.400 40.316 1.00 37.52 179 GLY C CA 1
ATOM 1166 C C . GLY C 1 39 ? 13.366 -12.085 41.062 1.00 35.66 179 GLY C C 1
ATOM 1167 O O . GLY C 1 39 ? 12.946 -12.064 42.221 1.00 34.94 179 GLY C O 1
ATOM 1168 N N . ARG C 1 40 ? 13.714 -10.983 40.401 1.00 37.87 180 ARG C N 1
ATOM 1169 C CA . ARG C 1 40 ? 13.539 -9.655 40.987 1.00 39.55 180 ARG C CA 1
ATOM 1170 C C . ARG C 1 40 ? 12.086 -9.413 41.385 1.00 38.81 180 ARG C C 1
ATOM 1171 O O . ARG C 1 40 ? 11.800 -8.961 42.494 1.00 46.74 180 ARG C O 1
ATOM 1179 N N . VAL C 1 41 ? 11.172 -9.709 40.470 1.00 35.70 181 VAL C N 1
ATOM 1180 C CA . VAL C 1 41 ? 9.754 -9.471 40.702 1.00 31.85 181 VAL C CA 1
ATOM 1181 C C . VAL C 1 41 ? 9.217 -10.334 41.855 1.00 38.09 181 VAL C C 1
ATOM 1182 O O . VAL C 1 41 ? 8.537 -9.824 42.743 1.00 36.67 181 VAL C O 1
ATOM 1186 N N . ARG C 1 42 ? 9.530 -11.627 41.849 1.00 31.82 182 ARG C N 1
ATOM 1187 C CA . ARG C 1 42 ? 9.103 -12.508 42.945 1.00 29.00 182 ARG C CA 1
ATOM 1188 C C . ARG C 1 42 ? 9.537 -11.959 44.303 1.00 36.47 182 ARG C C 1
ATOM 1189 O O . ARG C 1 42 ? 8.770 -11.969 45.259 1.00 39.03 182 ARG C O 1
ATOM 1197 N N . VAL C 1 43 ? 10.780 -11.498 44.387 1.00 36.87 183 VAL C N 1
ATOM 1198 C CA . VAL C 1 43 ? 11.294 -10.905 45.615 1.00 41.24 183 VAL C CA 1
ATOM 1199 C C . VAL C 1 43 ? 10.563 -9.612 45.990 1.00 41.09 183 VAL C C 1
ATOM 1200 O O . VAL C 1 43 ? 10.267 -9.382 47.162 1.00 37.95 183 VAL C O 1
ATOM 1204 N N . ALA C 1 44 ? 10.262 -8.781 44.995 1.00 33.74 184 ALA C N 1
ATOM 1205 C CA . ALA C 1 44 ? 9.570 -7.526 45.243 1.00 32.17 184 ALA C CA 1
ATOM 1206 C C . ALA C 1 44 ? 8.151 -7.760 45.744 1.00 35.96 184 ALA C C 1
ATOM 1207 O O . ALA C 1 44 ? 7.697 -7.083 46.663 1.00 42.50 184 ALA C O 1
ATOM 1209 N N . LEU C 1 45 ? 7.455 -8.714 45.136 1.00 35.27 185 LEU C N 1
ATOM 1210 C CA . LEU C 1 45 ? 6.120 -9.083 45.587 1.00 36.09 185 LEU C CA 1
ATOM 1211 C C . LEU C 1 45 ? 6.168 -9.537 47.037 1.00 38.82 185 LEU C C 1
ATOM 1212 O O . LEU C 1 45 ? 5.416 -9.036 47.874 1.00 33.41 185 LEU C O 1
ATOM 1217 N N . PHE C 1 46 ? 7.062 -10.478 47.329 1.00 34.51 186 PHE C N 1
ATOM 1218 C CA . PHE C 1 46 ? 7.186 -11.005 48.685 1.00 31.33 186 PHE C CA 1
ATOM 1219 C C . PHE C 1 46 ? 7.523 -9.914 49.704 1.00 30.43 186 PHE C C 1
ATOM 1220 O O . PHE C 1 46 ?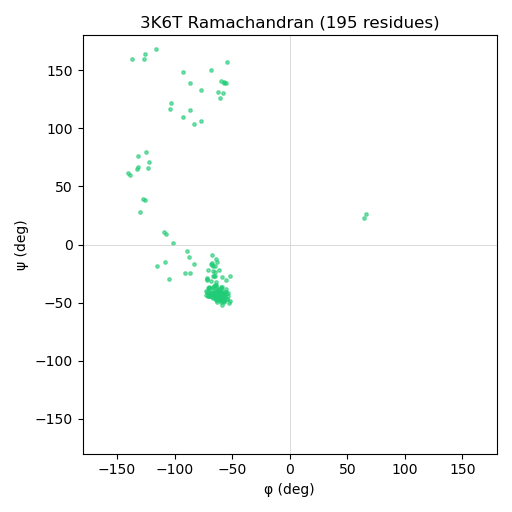 6.884 -9.810 50.749 1.00 34.00 186 PHE C O 1
ATOM 1228 N N . GLN C 1 47 ? 8.524 -9.105 49.380 1.00 34.70 187 GLN C N 1
ATOM 1229 C CA . GLN C 1 47 ? 8.960 -8.003 50.226 1.00 41.19 187 GLN C CA 1
ATOM 1230 C C . GLN C 1 47 ? 7.832 -7.029 50.565 1.00 43.53 187 GLN C C 1
ATOM 1231 O O . GLN C 1 47 ? 7.763 -6.497 51.674 1.00 53.13 187 GLN C O 1
ATOM 1237 N N . THR C 1 48 ? 6.965 -6.778 49.593 1.00 40.49 188 THR C N 1
ATOM 1238 C CA . THR C 1 48 ? 5.823 -5.902 49.799 1.00 41.38 188 THR C CA 1
ATOM 1239 C C . THR C 1 48 ? 4.784 -6.541 50.718 1.00 41.48 188 THR C C 1
ATOM 1240 O O . THR C 1 48 ? 4.170 -5.861 51.544 1.00 39.08 188 THR C O 1
ATOM 1244 N N . GLU C 1 49 ? 4.591 -7.850 50.583 1.00 34.66 189 GLU C N 1
ATOM 1245 C CA . GLU C 1 49 ? 3.664 -8.569 51.454 1.00 35.03 189 GLU C CA 1
ATOM 1246 C C . GLU C 1 49 ? 4.211 -8.648 52.875 1.00 31.66 189 GLU C C 1
ATOM 1247 O O . GLU C 1 49 ? 3.462 -8.569 53.845 1.00 39.01 189 GLU C O 1
ATOM 1253 N N . PHE C 1 50 ? 5.525 -8.822 52.977 1.00 33.36 190 PHE C N 1
ATOM 1254 C CA . PHE C 1 50 ? 6.187 -9.094 54.244 1.00 34.50 190 PHE C CA 1
ATOM 1255 C C . PHE C 1 50 ? 7.388 -8.189 54.412 1.00 36.29 190 PHE C C 1
ATOM 1256 O O . PHE C 1 50 ? 8.527 -8.630 54.259 1.00 30.50 190 PHE C O 1
ATOM 1264 N N . PRO C 1 51 ? 7.122 -6.918 54.744 1.00 45.43 191 PRO C N 1
ATOM 1265 C CA . PRO C 1 51 ? 8.084 -5.811 54.815 1.00 51.48 191 PRO C CA 1
ATOM 1266 C C . PRO C 1 51 ? 9.231 -6.046 55.791 1.00 48.74 191 PRO C C 1
ATOM 1267 O O . PRO C 1 51 ? 10.311 -5.502 55.571 1.00 50.42 191 PRO C O 1
ATOM 1271 N N . ARG C 1 52 ? 9.000 -6.849 56.829 1.00 46.52 192 ARG C N 1
ATOM 1272 C CA . ARG C 1 52 ? 9.993 -7.092 57.873 1.00 52.92 192 ARG C CA 1
ATOM 1273 C C . ARG C 1 52 ? 10.992 -8.164 57.481 1.00 53.12 192 ARG C C 1
ATOM 1274 O O . ARG C 1 52 ? 12.040 -8.295 58.106 1.00 51.06 192 ARG C O 1
ATOM 1282 N N . VAL C 1 53 ? 10.651 -8.955 56.471 1.00 50.53 193 VAL C N 1
ATOM 1283 C CA . VAL C 1 53 ? 11.515 -10.056 56.065 1.00 52.50 193 VAL C CA 1
ATOM 1284 C C . VAL C 1 53 ? 12.703 -9.552 55.250 1.00 57.87 193 VAL C C 1
ATOM 1285 O O . VAL C 1 53 ? 12.547 -8.735 54.337 1.00 52.12 193 VAL C O 1
ATOM 1289 N N . GLU C 1 54 ? 13.891 -10.037 55.594 1.00 62.99 194 GLU C N 1
ATOM 1290 C CA . GLU C 1 54 ? 15.097 -9.688 54.861 1.00 68.25 194 GLU C CA 1
ATOM 1291 C C . GLU C 1 54 ? 15.517 -10.857 53.978 1.00 70.37 194 GLU C C 1
ATOM 1292 O O . GLU C 1 54 ? 15.834 -11.939 54.472 1.00 70.93 194 GLU C O 1
ATOM 1298 N N . LEU C 1 55 ? 15.503 -10.636 52.668 1.00 72.48 195 LEU C N 1
ATOM 1299 C CA . LEU C 1 55 ? 15.877 -11.670 51.710 1.00 78.25 195 LEU C CA 1
ATOM 1300 C C . LEU C 1 55 ? 17.187 -11.324 51.015 1.00 83.18 195 LEU C C 1
ATOM 1301 O O . LEU C 1 55 ? 17.215 -10.484 50.115 1.00 85.74 195 LEU C O 1
ATOM 1306 N N . SER D 1 2 ? 24.775 -7.404 38.089 1.00 61.80 -1 SER D N 1
ATOM 1307 C CA . SER D 1 2 ? 24.418 -7.380 36.675 1.00 59.31 -1 SER D CA 1
ATOM 1308 C C . SER D 1 2 ? 25.639 -7.578 35.771 1.00 55.75 -1 SER D C 1
ATOM 1309 O O . SER D 1 2 ? 26.776 -7.313 36.170 1.00 53.01 -1 SER D O 1
ATOM 1312 N N . HIS D 1 3 ? 25.393 -8.048 34.552 1.00 47.43 0 HIS D N 1
ATOM 1313 C CA . HIS D 1 3 ? 26.464 -8.360 33.618 1.00 45.31 0 HIS D CA 1
ATOM 1314 C C . HIS D 1 3 ? 27.340 -7.136 33.378 1.00 48.54 0 HIS D C 1
ATOM 1315 O O . HIS D 1 3 ? 26.849 -6.009 33.275 1.00 37.45 0 HIS D O 1
ATOM 1322 N N . GLU D 1 4 ? 28.644 -7.360 33.298 1.00 47.45 144 GLU D N 1
ATOM 1323 C CA . GLU D 1 4 ? 29.569 -6.270 33.053 1.00 46.52 144 GLU D CA 1
ATOM 1324 C C . GLU D 1 4 ? 29.378 -5.749 31.632 1.00 39.37 144 GLU D C 1
ATOM 1325 O O . GLU D 1 4 ? 28.998 -6.490 30.726 1.00 31.73 144 GLU D O 1
ATOM 1331 N N . ALA D 1 5 ? 29.644 -4.464 31.451 1.00 42.88 145 ALA D N 1
ATOM 1332 C CA . ALA D 1 5 ? 29.520 -3.833 30.151 1.00 46.78 145 ALA D CA 1
ATOM 1333 C C . ALA D 1 5 ? 30.806 -3.998 29.348 1.00 44.49 145 ALA D C 1
ATOM 1334 O O . ALA D 1 5 ? 31.860 -3.489 29.735 1.00 39.33 145 ALA D O 1
ATOM 1336 N N . THR D 1 6 ? 30.707 -4.719 28.237 1.00 33.63 146 THR D N 1
ATOM 1337 C CA . THR D 1 6 ? 31.783 -4.803 27.256 1.00 40.66 146 THR D CA 1
ATOM 1338 C C . THR D 1 6 ? 31.162 -4.699 25.875 1.00 39.29 146 THR D C 1
ATOM 1339 O O . THR D 1 6 ? 29.965 -4.944 25.718 1.00 33.63 146 THR D O 1
ATOM 1343 N N . VAL D 1 7 ? 31.967 -4.337 24.878 1.00 33.02 147 VAL D N 1
ATOM 1344 C CA . VAL D 1 7 ? 31.474 -4.158 23.510 1.00 32.96 147 VAL D CA 1
ATOM 1345 C C . VAL D 1 7 ? 30.964 -5.463 22.949 1.00 35.39 147 VAL D C 1
ATOM 1346 O O . VAL D 1 7 ? 30.052 -5.496 22.124 1.00 33.94 147 VAL D O 1
ATOM 1350 N N . GLU D 1 8 ? 31.604 -6.540 23.381 1.00 44.39 148 GLU D N 1
ATOM 1351 C CA . GLU D 1 8 ? 31.255 -7.879 22.952 1.00 41.06 148 GLU D CA 1
ATOM 1352 C C . GLU D 1 8 ? 29.869 -8.236 23.489 1.00 38.46 148 GLU D C 1
ATOM 1353 O O . GLU D 1 8 ? 29.052 -8.853 22.808 1.00 34.35 148 GLU D O 1
ATOM 1359 N N . TYR D 1 9 ? 29.609 -7.847 24.728 1.00 33.47 149 TYR D N 1
ATOM 1360 C CA . TYR D 1 9 ? 28.304 -8.087 25.320 1.00 38.35 149 TYR D CA 1
ATOM 1361 C C . TYR D 1 9 ? 27.253 -7.250 24.588 1.00 30.84 149 TYR D C 1
ATOM 1362 O O . TYR D 1 9 ? 26.191 -7.756 24.218 1.00 31.24 149 TYR D O 1
ATOM 1371 N N . LEU D 1 10 ? 27.565 -5.976 24.361 1.00 29.85 150 LEU D N 1
ATOM 1372 C CA . LEU D 1 10 ? 26.680 -5.090 23.602 1.00 33.70 150 LEU D CA 1
ATOM 1373 C C . LEU D 1 10 ? 26.345 -5.692 22.240 1.00 28.39 150 LEU D C 1
ATOM 1374 O O . LEU D 1 10 ? 25.184 -5.704 21.823 1.00 28.18 150 LEU D O 1
ATOM 1379 N N . ALA D 1 11 ? 27.362 -6.185 21.543 1.00 26.28 151 ALA D N 1
ATOM 1380 C CA . ALA D 1 11 ? 27.144 -6.791 20.230 1.00 30.92 151 ALA D CA 1
ATOM 1381 C C . ALA D 1 11 ? 26.191 -7.990 20.311 1.00 24.19 151 ALA D C 1
ATOM 1382 O O . ALA D 1 11 ? 25.294 -8.135 19.486 1.00 31.69 151 ALA D O 1
ATOM 1384 N N . ASP D 1 12 ? 26.393 -8.853 21.295 1.00 31.02 152 ASP D N 1
ATOM 1385 C CA . ASP D 1 12 ? 25.513 -10.016 21.455 1.00 31.49 152 ASP D CA 1
ATOM 1386 C C . ASP D 1 12 ? 24.072 -9.589 21.717 1.00 29.12 152 ASP D C 1
ATOM 1387 O O . ASP D 1 12 ? 23.135 -10.197 21.206 1.00 31.90 152 ASP D O 1
ATOM 1392 N N . LEU D 1 13 ? 23.892 -8.545 22.526 1.00 28.33 153 LEU D N 1
ATOM 1393 C CA . LEU D 1 13 ? 22.546 -8.084 22.859 1.00 29.23 153 LEU D CA 1
ATOM 1394 C C . LEU D 1 13 ? 21.824 -7.552 21.622 1.00 25.34 153 LEU D C 1
ATOM 1395 O O . LEU D 1 13 ? 20.665 -7.875 21.375 1.00 24.33 153 LEU D O 1
ATOM 1400 N N . VAL D 1 14 ? 22.521 -6.728 20.850 1.00 24.07 154 VAL D N 1
ATOM 1401 C CA . VAL D 1 14 ? 21.940 -6.108 19.667 1.00 24.37 154 VAL D CA 1
ATOM 1402 C C . VAL D 1 14 ? 21.550 -7.173 18.649 1.00 26.34 154 VAL D C 1
ATOM 1403 O O . VAL D 1 14 ? 20.496 -7.089 18.014 1.00 29.99 154 VAL D O 1
ATOM 1407 N N . LYS D 1 15 ? 22.404 -8.179 18.503 1.00 24.81 155 LYS D N 1
ATOM 1408 C CA . LYS D 1 15 ? 22.105 -9.316 17.637 1.00 25.26 155 LYS D CA 1
ATOM 1409 C C . LYS D 1 15 ? 20.817 -10.024 18.076 1.00 31.30 155 LYS D C 1
ATOM 1410 O O . LYS D 1 15 ? 19.948 -10.298 17.256 1.00 25.79 155 LYS D O 1
ATOM 1416 N N . GLU D 1 16 ? 20.684 -10.307 19.372 1.00 25.87 156 GLU D N 1
ATOM 1417 C CA . GLU D 1 16 ? 19.490 -10.995 19.854 1.00 28.33 156 GLU D CA 1
ATOM 1418 C C . GLU D 1 16 ? 18.261 -10.117 19.654 1.00 29.63 156 GLU D C 1
ATOM 1419 O O . GLU D 1 16 ? 17.175 -10.610 19.359 1.00 30.42 156 GLU D O 1
ATOM 1425 N N . LYS D 1 17 ? 18.431 -8.810 19.805 1.00 25.76 157 LYS D N 1
ATOM 1426 C CA . LYS D 1 17 ? 17.314 -7.886 19.603 1.00 25.34 157 LYS D CA 1
ATOM 1427 C C . LYS D 1 17 ? 16.792 -7.903 18.159 1.00 26.75 157 LYS D C 1
ATOM 1428 O O . LYS D 1 17 ? 15.586 -7.901 17.927 1.00 28.80 157 LYS D O 1
ATOM 1434 N N . LYS D 1 18 ? 17.694 -7.915 17.187 1.00 32.16 158 LYS D N 1
ATOM 1435 C CA . LYS D 1 18 ? 17.268 -7.993 15.785 1.00 39.82 158 LYS D CA 1
ATOM 1436 C C . LYS D 1 18 ? 16.437 -9.251 15.491 1.00 30.08 158 LYS D C 1
ATOM 1437 O O . LYS D 1 18 ? 15.492 -9.207 14.710 1.00 34.47 158 LYS D O 1
ATOM 1443 N N . HIS D 1 19 ? 16.784 -10.365 16.125 1.00 29.76 159 HIS D N 1
ATOM 1444 C CA . HIS D 1 19 ? 16.024 -11.598 15.955 1.00 31.11 159 HIS D CA 1
ATOM 1445 C C . HIS D 1 19 ? 14.673 -11.547 16.674 1.00 39.04 159 HIS D C 1
ATOM 1446 O O . HIS D 1 19 ? 13.653 -11.960 16.127 1.00 47.16 159 HIS D O 1
ATOM 1453 N N . LEU D 1 20 ? 14.676 -11.030 17.898 1.00 37.51 160 LEU D N 1
ATO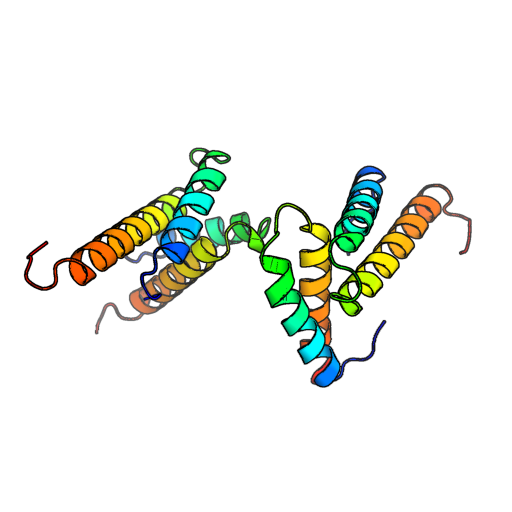M 1454 C CA . LEU D 1 20 ? 13.487 -11.014 18.752 1.00 38.03 160 LEU D CA 1
ATOM 1455 C C . LEU D 1 20 ? 12.390 -10.038 18.330 1.00 39.78 160 LEU D C 1
ATOM 1456 O O . LEU D 1 20 ? 11.206 -10.275 18.588 1.00 35.59 160 LEU D O 1
ATOM 1461 N N . THR D 1 21 ? 12.779 -8.936 17.699 1.00 36.74 161 THR D N 1
ATOM 1462 C CA . THR D 1 21 ? 11.825 -7.887 17.374 1.00 40.74 161 THR D CA 1
ATOM 1463 C C . THR D 1 21 ? 10.831 -8.361 16.332 1.00 44.03 161 THR D C 1
ATOM 1464 O O . THR D 1 21 ? 9.840 -7.688 16.059 1.00 41.64 161 THR D O 1
ATOM 1468 N N . LEU D 1 22 ? 11.099 -9.535 15.768 1.00 48.85 162 LEU D N 1
ATOM 1469 C CA . LEU D 1 22 ? 10.197 -10.156 14.802 1.00 52.11 162 LEU D CA 1
ATOM 1470 C C . LEU D 1 22 ? 8.877 -10.599 15.445 1.00 47.38 162 LEU D C 1
ATOM 1471 O O . LEU D 1 22 ? 7.882 -10.819 14.749 1.00 48.81 162 LEU D O 1
ATOM 1476 N N . PHE D 1 23 ? 8.863 -10.716 16.770 1.00 40.16 163 PHE D N 1
ATOM 1477 C CA . PHE D 1 23 ? 7.700 -11.264 17.470 1.00 37.36 163 PHE D CA 1
ATOM 1478 C C . PHE D 1 23 ? 7.261 -10.410 18.658 1.00 44.47 163 PHE D C 1
ATOM 1479 O O . PHE D 1 23 ? 7.331 -10.861 19.806 1.00 36.52 163 PHE D O 1
ATOM 1487 N N . PRO D 1 24 ? 6.776 -9.187 18.385 1.00 52.44 164 PRO D N 1
ATOM 1488 C CA . PRO D 1 24 ? 6.467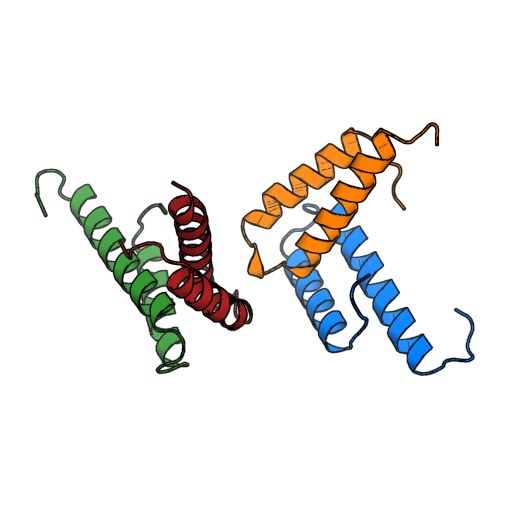 -8.200 19.427 1.00 59.24 164 PRO D CA 1
ATOM 1489 C C . PRO D 1 24 ? 5.298 -8.613 20.314 1.00 66.30 164 PRO D C 1
ATOM 1490 O O . PRO D 1 24 ? 5.233 -8.197 21.470 1.00 73.08 164 PRO D O 1
ATOM 1494 N N . HIS D 1 25 ? 4.388 -9.417 19.777 1.00 70.60 165 HIS D N 1
ATOM 1495 C CA . HIS D 1 25 ? 3.169 -9.774 20.492 1.00 77.76 165 HIS D CA 1
ATOM 1496 C C . HIS D 1 25 ? 3.366 -10.996 21.380 1.00 69.06 165 HIS D C 1
ATOM 1497 O O . HIS D 1 25 ? 2.512 -11.320 22.204 1.00 68.42 165 HIS D O 1
ATOM 1504 N N . MET D 1 26 ? 4.497 -11.671 21.207 1.00 57.11 166 MET D N 1
ATOM 1505 C CA . MET D 1 26 ? 4.811 -12.847 22.011 1.00 45.28 166 MET D CA 1
ATOM 1506 C C . MET D 1 26 ? 5.872 -12.547 23.073 1.00 34.18 166 MET D C 1
ATOM 1507 O O . MET D 1 26 ? 5.885 -13.153 24.138 1.00 33.70 166 MET D O 1
ATOM 1512 N N . PHE D 1 27 ? 6.757 -11.604 22.775 1.00 33.16 167 PHE D N 1
ATOM 1513 C CA . PHE D 1 27 ? 7.886 -11.317 23.648 1.00 31.42 167 PHE D CA 1
ATOM 1514 C C . PHE D 1 27 ? 8.015 -9.858 24.015 1.00 27.58 167 PHE D C 1
ATOM 1515 O O . PHE D 1 27 ? 9.125 -9.343 24.092 1.00 34.62 167 PHE D O 1
ATOM 1523 N N . SER D 1 28 ? 6.892 -9.193 24.265 1.00 28.15 168 SER D N 1
ATOM 1524 C CA . SER D 1 28 ? 6.921 -7.753 24.504 1.00 40.67 168 SER D CA 1
ATOM 1525 C C . SER D 1 28 ? 7.716 -7.376 25.764 1.00 36.39 168 SER D C 1
ATOM 1526 O O . SER D 1 28 ? 8.458 -6.397 25.762 1.00 32.31 168 SER D O 1
ATOM 1529 N N . ASN D 1 29 ? 7.572 -8.145 26.836 1.00 35.89 169 ASN D N 1
ATOM 1530 C CA . ASN D 1 29 ? 8.313 -7.827 28.054 1.00 38.60 169 ASN D CA 1
ATOM 1531 C C . ASN D 1 29 ? 9.800 -8.123 27.903 1.00 34.40 169 ASN D C 1
ATOM 1532 O O . ASN D 1 29 ? 10.644 -7.345 28.342 1.00 39.97 169 ASN D O 1
ATOM 1537 N N . VAL D 1 30 ? 10.099 -9.244 27.258 1.00 33.94 170 VAL D N 1
ATOM 1538 C CA . VAL D 1 30 ? 11.464 -9.638 26.933 1.00 41.17 170 VAL D CA 1
ATOM 1539 C C . VAL D 1 30 ? 12.137 -8.580 26.054 1.00 41.50 170 VAL D C 1
ATOM 1540 O O . VAL D 1 30 ? 13.282 -8.202 26.297 1.00 42.54 170 VAL D O 1
ATOM 1544 N N . GLU D 1 31 ? 11.419 -8.098 25.042 1.00 35.48 171 GLU D N 1
ATOM 1545 C CA . GLU D 1 31 ? 11.940 -7.052 24.168 1.00 32.26 171 GLU D CA 1
ATOM 1546 C C . GLU D 1 31 ? 12.290 -5.790 24.953 1.00 32.23 171 GLU D C 1
ATOM 1547 O O . GLU D 1 31 ? 13.306 -5.145 24.683 1.00 34.17 171 GLU D O 1
ATOM 1553 N N . ARG D 1 32 ? 11.445 -5.438 25.919 1.00 27.62 172 ARG D N 1
ATOM 1554 C CA . ARG D 1 32 ? 11.679 -4.260 26.757 1.00 26.16 172 ARG D CA 1
ATOM 1555 C C . ARG D 1 32 ? 12.893 -4.423 27.668 1.00 27.08 172 ARG D C 1
ATOM 1556 O O . ARG D 1 32 ? 13.713 -3.510 27.798 1.00 28.43 172 ARG D O 1
ATOM 1564 N N . LEU D 1 33 ? 13.008 -5.583 28.306 1.00 27.60 173 LEU D N 1
ATOM 1565 C CA . LEU D 1 33 ? 14.159 -5.854 29.166 1.00 25.67 173 LEU D CA 1
ATOM 1566 C C . LEU D 1 33 ? 15.457 -5.769 28.370 1.00 28.81 173 LEU D C 1
ATOM 1567 O O . LEU D 1 33 ? 16.480 -5.275 28.864 1.00 29.13 173 LEU D O 1
ATOM 1572 N N . LEU D 1 34 ? 15.407 -6.243 27.128 1.00 25.28 174 LEU D N 1
ATOM 1573 C CA . LEU D 1 34 ? 16.578 -6.247 26.263 1.00 24.26 174 LEU D CA 1
ATOM 1574 C C . LEU D 1 34 ? 16.937 -4.820 25.834 1.00 24.33 174 LEU D C 1
ATOM 1575 O O . LEU D 1 34 ? 18.107 -4.437 25.843 1.00 25.27 174 LEU D O 1
ATOM 1580 N N . ASP D 1 35 ? 15.931 -4.039 25.453 1.00 28.33 175 ASP D N 1
ATOM 1581 C CA . ASP D 1 35 ? 16.150 -2.632 25.117 1.00 29.39 175 ASP D CA 1
ATOM 1582 C C . ASP D 1 35 ? 16.798 -1.905 26.295 1.00 32.01 175 ASP D C 1
ATOM 1583 O O . ASP D 1 35 ? 17.719 -1.102 26.115 1.00 25.90 175 ASP D O 1
ATOM 1588 N N . ASP D 1 36 ? 16.297 -2.180 27.500 1.00 27.17 176 ASP D N 1
ATOM 1589 C CA . ASP D 1 36 ? 16.814 -1.546 28.713 1.00 32.65 176 ASP D CA 1
ATOM 1590 C C . ASP D 1 36 ? 18.302 -1.855 28.907 1.00 29.74 176 ASP D C 1
ATOM 1591 O O . ASP D 1 36 ? 19.100 -0.964 29.218 1.00 29.45 176 ASP D O 1
ATOM 1596 N N . GLU D 1 37 ? 18.665 -3.122 28.719 1.00 24.08 177 GLU D N 1
ATOM 1597 C CA . GLU D 1 37 ? 20.040 -3.585 28.920 1.00 25.37 177 GLU D CA 1
ATOM 1598 C C . GLU D 1 37 ? 21.002 -3.023 27.870 1.00 25.01 177 GLU D C 1
ATOM 1599 O O . GLU D 1 37 ? 22.120 -2.642 28.183 1.00 24.86 177 GLU D O 1
ATOM 1605 N N . ILE D 1 38 ? 20.565 -2.991 26.619 1.00 25.60 178 ILE D N 1
ATOM 1606 C CA . ILE D 1 38 ? 21.371 -2.400 25.562 1.00 25.90 178 ILE D CA 1
ATOM 1607 C C . ILE D 1 38 ? 21.705 -0.954 25.920 1.00 25.43 178 ILE D C 1
ATOM 1608 O O . ILE D 1 38 ? 22.856 -0.536 25.837 1.00 30.18 178 ILE D O 1
ATOM 1613 N N . GLY D 1 39 ? 20.687 -0.199 26.328 1.00 26.31 179 GLY D N 1
ATOM 1614 C CA . GLY D 1 39 ? 20.873 1.186 26.732 1.00 32.54 179 GLY D CA 1
ATOM 1615 C C . GLY D 1 39 ? 21.820 1.312 27.912 1.00 32.77 179 GLY D C 1
ATOM 1616 O O . GLY D 1 39 ? 22.738 2.139 27.906 1.00 28.49 179 GLY D O 1
ATOM 1617 N N . ARG D 1 40 ? 21.598 0.484 28.928 1.00 25.71 180 ARG D N 1
ATOM 1618 C CA . ARG D 1 40 ? 22.435 0.490 30.124 1.00 28.16 180 ARG D CA 1
ATOM 1619 C C . ARG D 1 40 ? 23.900 0.247 29.765 1.00 28.05 180 ARG D C 1
ATOM 1620 O O . ARG D 1 40 ? 24.790 0.981 30.196 1.00 29.14 180 ARG D O 1
ATOM 1628 N N . VAL D 1 41 ? 24.139 -0.792 28.974 1.00 26.03 181 VAL D N 1
ATOM 1629 C CA . VAL D 1 41 ? 25.497 -1.220 28.632 1.00 30.03 181 VAL D CA 1
ATOM 1630 C C . VAL D 1 41 ? 26.235 -0.196 27.768 1.00 30.17 181 VAL D C 1
ATOM 1631 O O . VAL D 1 41 ? 27.418 0.080 27.984 1.00 29.43 181 VAL D O 1
ATOM 1635 N N . ARG D 1 42 ? 25.531 0.378 26.800 1.00 25.97 182 ARG D N 1
ATOM 1636 C CA . ARG D 1 42 ? 26.139 1.371 25.913 1.00 32.03 182 ARG D CA 1
ATOM 1637 C C 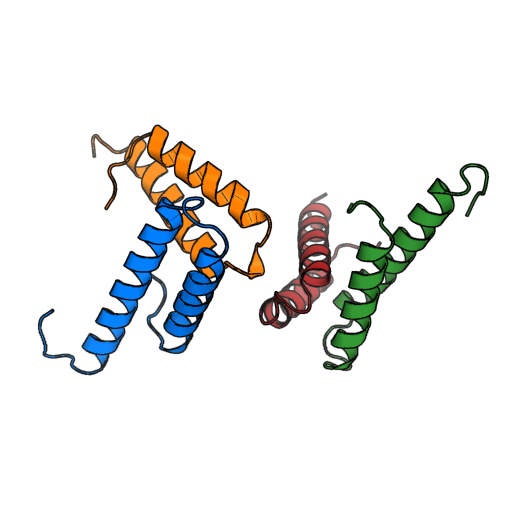. ARG D 1 42 ? 26.611 2.591 26.711 1.00 34.36 182 ARG D C 1
ATOM 1638 O O . ARG D 1 42 ? 27.711 3.098 26.505 1.00 34.72 182 ARG D O 1
ATOM 1646 N N . VAL D 1 43 ? 25.771 3.051 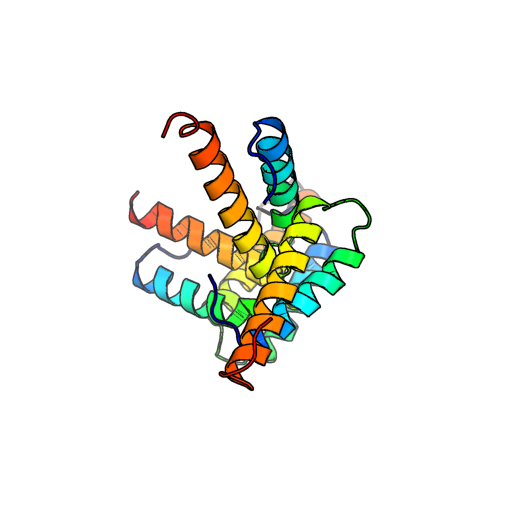27.628 1.00 30.10 183 VAL D N 1
ATOM 1647 C CA . VAL D 1 43 ? 26.137 4.155 28.513 1.00 31.03 183 VAL D CA 1
ATOM 1648 C C . VAL D 1 43 ? 27.325 3.786 29.409 1.00 31.61 183 VAL D C 1
ATOM 1649 O O . VAL D 1 43 ? 28.308 4.525 29.502 1.00 30.92 183 VAL D O 1
ATOM 1653 N N . ALA D 1 44 ? 27.231 2.629 30.052 1.00 32.38 184 ALA D N 1
ATOM 1654 C CA . ALA D 1 44 ? 28.283 2.138 30.938 1.00 35.55 184 ALA D CA 1
ATOM 1655 C C . ALA D 1 44 ? 29.671 2.047 30.277 1.00 36.52 184 ALA D C 1
ATOM 1656 O O . ALA D 1 44 ? 30.673 2.401 30.893 1.00 40.93 184 ALA D O 1
ATOM 1658 N N . LEU D 1 45 ? 29.733 1.588 29.029 1.00 30.56 185 LEU D N 1
ATOM 1659 C CA . LEU D 1 45 ? 31.012 1.484 28.320 1.00 30.39 185 LEU D CA 1
ATOM 1660 C C . LEU D 1 45 ? 31.827 2.778 28.342 1.00 33.62 185 LEU D C 1
ATOM 1661 O O . LEU D 1 45 ? 33.048 2.743 28.224 1.00 38.86 185 LEU D O 1
ATOM 1666 N N . PHE D 1 46 ? 31.159 3.919 28.463 1.00 30.39 186 PHE D N 1
ATOM 1667 C CA . PHE D 1 46 ? 31.859 5.204 28.443 1.00 33.58 186 PHE D CA 1
ATOM 1668 C C . PHE D 1 46 ? 31.900 5.901 29.803 1.00 38.13 186 PHE D C 1
ATOM 1669 O O . PHE D 1 46 ? 32.286 7.069 29.900 1.00 34.12 186 PHE D O 1
ATOM 1677 N N . GLN D 1 47 ? 31.516 5.172 30.848 1.00 35.66 187 GLN D N 1
ATOM 1678 C CA . GLN D 1 47 ? 31.495 5.719 32.203 1.00 47.15 187 GLN D CA 1
ATOM 1679 C C . GLN D 1 47 ? 32.222 4.818 33.206 1.00 54.34 187 GLN D C 1
ATOM 1680 O O . GLN D 1 47 ? 32.921 3.875 32.821 1.00 60.52 187 GLN D O 1
#

CATH classification: 1.20.5.4010

Foldseek 3Di:
DDDQDPVVLVVLVVVLVVCVVPPPPCVPVNVVSVVVNVVSVVVVVCVVPVPDDD/DDDQDVVVLVVLVVVLVVCVVPCVVCVVVNVVSVVVNVVSVVCVPVVPD/DDAADPVVLVVLVVVLVVCVVVPPPCVPVNVVSVVVNVVRVVVVVCVVPVPDDD/DDAADVVVLVVLVVVLVVPVVCCPVCVVVNVVSVVVNVVNVVRVVD

InterPro domains:
  IPR004087 K Homology domain [SM00322] (203-299)
  IPR032377 STAR protein, homodimerisation region [PF16544] (146-190)
  IPR036612 K Homology domain, type 1 superfamily [G3DSA:3.30.1370.10] (198-336)
  IPR036612 K Homology domain, type 1 superfamily [SSF54791] (205-328)
  IPR045071 KH domain-containing BBP-like [PTHR11208] (128-346)
  IPR055256 KHDC4/BBP-like, KH-domain type I [PF22675] (215-302)

Organism: Caenorhabditis elegans (NCBI:txid6239)

Solvent-accessible surface area: 13535 Å² total; per-residue (Å²): 129,74,131,27,48,109,123,7,22,51,58,0,60,99,9,72,151,32,8,91,120,50,87,182,109,11,78,22,2,53,75,23,0,59,85,14,14,32,82,0,129,71,30,44,82,64,111,125,107,104,234,47,150,130,135,68,129,35,44,92,113,7,25,56,67,0,61,121,15,60,144,74,0,62,132,61,56,29,46,0,60,23,2,25,76,22,1,65,86,15,10,32,88,0,123,80,29,49,159,79,119,125,178,138,73,132,29,53,105,131,9,22,56,66,0,66,127,9,81,143,38,9,94,115,47,87,192,109,11,86,20,2,55,72,23,0,55,81,16,11,31,81,0,126,70,33,40,79,58,109,116,98,100,232,58,166,134,138,68,123,31,38,96,126,9,25,59,71,0,44,127,14,61,130,70,1,37,126,71,15,100,69,0,60,21,2,5,68,21,1,40,85,14,10,30,90,0,119,84,36,52,169,178